Protein AF-A0A2T7Q1Q7-F1 (afdb_monomer_lite)

pLDDT: mean 78.94, std 18.96, range [28.5, 96.94]

Foldseek 3Di:
DVCVVVVVVCCVVCVPDFDWDFDDPPPDDPVNQVVVDPDPCSVVVRVVRIGRDDDDPDDDDDDDDDDDDDDPDDPDDDDDDDDPPFDWDPPDQQWIWTDDPFKIKIWGGHFDLPDPPWTWTWIWIDTPPDPFDIDTDTDTLPDPVRVLVVLVCCCVRVVDDSVVSNVSSVVVVVNSVVVSVVVVVVPPPPPPPPPDQDPVSVVVVVVVVPDD

Radius of gyration: 28.55 Å; chains: 1; bounding box: 56×68×96 Å

Sequence (212 aa):
AATHKHAHALYTLLPHVRIARTHLPSGEDVNSVLQNHDDAMVLVDLVEQRESFSFSIEKEKLSAATITTPALSAFAEATADRQPLAKLNTQNAELLVYDNCQLRIEVWGGIKITGLDRMKVTLKVQHKQKQLLPIRDTLDLYSRNQTEQLIQTISESFDANIKQTETTISELTNELENYRIKRIEALQPKQETKNELTPAQRQTAIAELKKP

Secondary structure (DSSP, 8-state):
-HHHHHHHHHHHH-TTPPPEE----TT--HHHHHHH---TTHHHHHHHTPEE---------------------------S------EEE-SSSSEEEEE-SSEEEEEES----S-TT--EEEEEEEESSS-PPPEEEEEETT-HHHHHHHHHHHHHHHT--HHHHHHHHHHHHHHHHHHHHHHHHHHSPP--------HHHHHHHHHHHT--

Structure (mmCIF, N/CA/C/O backbone):
data_AF-A0A2T7Q1Q7-F1
#
_entry.id   AF-A0A2T7Q1Q7-F1
#
loop_
_atom_site.group_PDB
_atom_site.id
_atom_site.type_symbol
_atom_site.label_atom_id
_atom_site.label_alt_id
_atom_site.label_comp_id
_atom_site.label_asym_id
_atom_site.label_entity_id
_atom_site.label_seq_id
_atom_site.pdbx_PDB_ins_code
_atom_site.Cartn_x
_atom_site.Cartn_y
_atom_site.Cartn_z
_atom_site.occupancy
_atom_site.B_iso_or_equiv
_atom_site.auth_seq_id
_atom_site.auth_comp_id
_atom_site.auth_asym_id
_atom_site.auth_atom_id
_atom_site.pdbx_PDB_model_num
ATOM 1 N N . ALA A 1 1 ? -9.074 -33.458 31.712 1.00 54.91 1 ALA A N 1
ATOM 2 C CA . ALA A 1 1 ? -10.445 -33.810 31.268 1.00 54.91 1 ALA A CA 1
ATOM 3 C C . ALA A 1 1 ? -11.211 -32.625 30.653 1.00 54.91 1 ALA A C 1
ATOM 5 O O . ALA A 1 1 ? -11.808 -32.808 29.600 1.00 54.91 1 ALA A O 1
ATOM 6 N N . ALA A 1 2 ? -11.185 -31.417 31.239 1.00 64.69 2 ALA A N 1
ATOM 7 C CA . ALA A 1 2 ? -11.894 -30.244 30.693 1.00 64.69 2 ALA A CA 1
ATOM 8 C C . ALA A 1 2 ? -11.341 -29.753 29.338 1.00 64.69 2 ALA A C 1
ATOM 10 O O . ALA A 1 2 ? -12.108 -29.508 28.409 1.00 64.69 2 ALA A O 1
ATOM 11 N N . THR A 1 3 ? -10.015 -29.710 29.183 1.00 67.44 3 THR A N 1
ATOM 12 C CA . THR A 1 3 ? -9.331 -29.252 27.958 1.00 67.44 3 THR A CA 1
ATOM 13 C C . THR A 1 3 ? -9.750 -30.042 26.714 1.00 67.44 3 THR A C 1
ATOM 15 O O . THR A 1 3 ? -9.923 -29.472 25.645 1.00 67.44 3 THR A O 1
ATOM 18 N N . HIS A 1 4 ? -10.005 -31.345 26.868 1.00 67.00 4 HIS A N 1
ATOM 19 C CA . HIS A 1 4 ? -10.460 -32.218 25.783 1.00 67.00 4 HIS A CA 1
ATOM 20 C C . HIS A 1 4 ? -11.874 -31.861 25.298 1.00 67.00 4 HIS A C 1
ATOM 22 O O . HIS A 1 4 ? -12.131 -31.862 24.095 1.00 67.00 4 HIS A O 1
ATOM 28 N N . LYS A 1 5 ? -12.802 -31.554 26.215 1.00 73.25 5 LYS A N 1
ATOM 29 C CA . LYS A 1 5 ? -14.197 -31.249 25.861 1.00 73.25 5 LYS A CA 1
ATOM 30 C C . LYS A 1 5 ? -14.305 -29.929 25.100 1.00 73.25 5 LYS A C 1
ATOM 32 O O . LYS A 1 5 ? -14.981 -29.860 24.079 1.00 73.25 5 LYS A O 1
ATOM 37 N N . HIS A 1 6 ? -13.609 -28.898 25.572 1.00 77.94 6 HIS A N 1
ATOM 38 C CA . HIS A 1 6 ? -13.653 -27.581 24.938 1.00 77.94 6 HIS A CA 1
ATOM 39 C C . HIS A 1 6 ? -12.855 -27.527 23.631 1.00 77.94 6 HIS A C 1
ATOM 41 O O . HIS A 1 6 ? -13.273 -26.838 22.706 1.00 77.94 6 HIS A O 1
ATOM 47 N N . ALA A 1 7 ? -11.779 -28.312 23.501 1.00 73.50 7 ALA A N 1
ATOM 48 C CA . ALA A 1 7 ? -11.022 -28.400 22.252 1.00 73.50 7 ALA A CA 1
ATOM 49 C C . ALA A 1 7 ? -11.891 -28.851 21.065 1.00 73.50 7 ALA A C 1
ATOM 51 O O . ALA A 1 7 ? -11.782 -28.292 19.978 1.00 73.50 7 ALA A O 1
ATOM 52 N N . HIS A 1 8 ? -12.803 -29.806 21.279 1.00 75.75 8 HIS A N 1
ATOM 53 C CA . HIS A 1 8 ? -13.734 -30.251 20.238 1.00 75.75 8 HIS A CA 1
ATOM 54 C C . HIS A 1 8 ? -14.643 -29.112 19.744 1.00 75.75 8 HIS A C 1
ATOM 56 O O . HIS A 1 8 ? -14.814 -28.912 18.539 1.00 75.75 8 HIS A O 1
ATOM 62 N N . ALA A 1 9 ? -15.211 -28.340 20.675 1.00 81.62 9 ALA A N 1
ATOM 63 C CA . ALA A 1 9 ? -16.050 -27.194 20.334 1.00 81.62 9 ALA A CA 1
ATOM 64 C C . ALA A 1 9 ? -15.262 -26.140 19.536 1.00 81.62 9 ALA A C 1
ATOM 66 O O . ALA A 1 9 ? -15.771 -25.607 18.552 1.00 81.62 9 ALA A O 1
ATOM 67 N N . LEU A 1 10 ? -14.002 -25.895 19.910 1.00 79.69 10 LEU A N 1
ATOM 68 C CA . LEU A 1 10 ? -13.138 -24.931 19.229 1.00 79.69 10 LEU A CA 1
ATOM 69 C C . LEU A 1 10 ? -12.814 -25.343 17.790 1.00 79.69 10 LEU A C 1
ATOM 71 O O . LEU A 1 10 ? -12.922 -24.506 16.902 1.00 79.69 10 LEU A O 1
ATOM 75 N N . TYR A 1 11 ? -12.504 -26.615 17.529 1.00 78.31 11 TYR A N 1
ATOM 76 C CA . TYR A 1 11 ? -12.271 -27.083 16.156 1.00 78.31 11 TYR A CA 1
ATOM 77 C C . TYR A 1 11 ? -13.525 -27.013 15.279 1.00 78.31 11 TYR A C 1
ATOM 79 O O . TYR A 1 11 ? -13.424 -26.726 14.089 1.00 78.31 11 TYR A O 1
ATOM 87 N N . THR A 1 12 ? -14.705 -27.229 15.869 1.00 82.75 12 THR A N 1
ATOM 88 C CA . THR A 1 12 ? -15.981 -27.114 15.146 1.00 82.75 12 THR A CA 1
ATOM 89 C C . THR A 1 12 ? -16.259 -25.665 14.734 1.00 82.75 12 THR A C 1
ATOM 91 O O . THR A 1 12 ? -16.729 -25.412 13.629 1.00 82.75 12 THR A O 1
ATOM 94 N N . LEU A 1 13 ? -15.959 -24.706 15.615 1.00 85.56 13 LEU A N 1
ATOM 95 C CA . LEU A 1 13 ? -16.195 -23.281 15.369 1.00 85.56 13 LEU A CA 1
ATOM 96 C C . LEU A 1 13 ? -15.100 -22.626 14.513 1.00 85.56 13 LEU A C 1
ATOM 98 O O . LEU A 1 13 ? -15.377 -21.655 13.812 1.00 85.56 13 LEU A O 1
ATOM 102 N N . LEU A 1 14 ? -13.861 -23.124 14.578 1.00 85.19 14 LEU A N 1
ATOM 103 C CA . LEU A 1 14 ? -12.675 -22.486 13.997 1.00 85.19 14 LEU A CA 1
ATOM 104 C C . LEU A 1 14 ? -11.844 -23.474 13.152 1.00 85.19 14 LEU A C 1
ATOM 106 O O . LEU A 1 14 ? -10.694 -23.764 13.490 1.00 85.19 14 LEU A O 1
ATOM 110 N N . PRO A 1 15 ? -12.373 -23.963 12.015 1.00 78.81 15 PRO A N 1
ATOM 111 C CA . PRO A 1 15 ? -11.721 -25.004 11.212 1.00 78.81 15 PRO A CA 1
ATOM 112 C C . PRO A 1 15 ? -10.387 -24.570 10.577 1.00 78.81 15 PRO A C 1
ATOM 114 O O . PRO A 1 15 ? -9.582 -25.411 10.188 1.00 78.81 15 PRO A O 1
ATOM 117 N N . HIS A 1 16 ? -10.129 -23.264 10.469 1.00 81.88 16 HIS A N 1
ATOM 118 C CA . HIS A 1 16 ? -8.902 -22.717 9.878 1.00 81.88 16 HIS A CA 1
ATOM 119 C C . HIS A 1 16 ? -7.825 -22.349 10.911 1.00 81.88 16 HIS A C 1
ATOM 121 O O . HIS A 1 16 ? -6.754 -21.873 10.534 1.00 81.88 16 HIS A O 1
ATOM 127 N N . VAL A 1 17 ? -8.091 -22.538 12.207 1.00 81.94 17 VAL A N 1
ATOM 128 C CA . VAL A 1 17 ? -7.171 -22.138 13.278 1.00 81.94 17 VAL A CA 1
ATOM 129 C C . VAL A 1 17 ? -6.305 -23.320 13.700 1.00 81.94 17 VAL A C 1
ATOM 131 O O . VAL A 1 17 ? -6.793 -24.406 14.002 1.00 81.94 17 VAL A O 1
ATOM 134 N N . ARG A 1 18 ? -4.988 -23.099 13.746 1.00 80.06 18 ARG A N 1
ATOM 135 C CA . ARG A 1 18 ? -4.025 -24.071 14.273 1.00 80.06 18 ARG A CA 1
ATOM 136 C C . ARG A 1 18 ? -3.973 -23.977 15.793 1.00 80.06 18 ARG A C 1
ATOM 138 O O . ARG A 1 18 ? -3.655 -22.918 16.327 1.00 80.06 18 ARG A O 1
ATOM 145 N N . ILE A 1 19 ? -4.237 -25.091 16.471 1.00 81.06 19 ILE A N 1
ATOM 146 C CA . ILE A 1 19 ? -4.154 -25.195 17.931 1.00 81.06 19 ILE A CA 1
ATOM 147 C C . ILE A 1 19 ? -2.861 -25.932 18.297 1.00 81.06 19 ILE A C 1
ATOM 149 O O . ILE A 1 19 ? -2.580 -27.015 17.786 1.00 81.06 19 ILE A O 1
ATOM 153 N N . ALA A 1 20 ? -2.070 -25.334 19.181 1.00 84.88 20 ALA A N 1
ATOM 154 C CA . ALA A 1 20 ? -0.836 -25.901 19.716 1.00 84.88 20 ALA A CA 1
ATOM 155 C C . ALA A 1 20 ? -0.895 -25.916 21.247 1.00 84.88 20 ALA A C 1
ATOM 157 O O . ALA A 1 20 ? -1.695 -25.195 21.849 1.00 84.88 20 ALA A O 1
ATOM 158 N N . ARG A 1 21 ? -0.057 -26.743 21.871 1.00 85.06 21 ARG A N 1
ATOM 159 C CA . ARG A 1 21 ? 0.057 -26.854 23.326 1.00 85.06 21 ARG A CA 1
ATOM 160 C C . ARG A 1 21 ? 1.472 -26.497 23.756 1.00 85.06 21 ARG A C 1
ATOM 162 O O . ARG A 1 21 ? 2.428 -26.907 23.116 1.00 85.06 21 ARG A O 1
ATOM 169 N N . THR A 1 22 ? 1.590 -25.787 24.867 1.00 85.19 22 THR A N 1
ATOM 170 C CA . THR A 1 22 ? 2.862 -25.535 25.546 1.00 85.19 22 THR A CA 1
ATOM 171 C C . THR A 1 22 ? 2.889 -26.281 26.877 1.00 85.19 22 THR A C 1
ATOM 173 O O . THR A 1 22 ? 1.839 -26.556 27.475 1.00 85.19 22 THR A O 1
ATOM 176 N N . HIS A 1 23 ? 4.083 -26.672 27.315 1.00 82.75 23 HIS A N 1
ATOM 177 C CA . HIS A 1 23 ? 4.287 -27.243 28.639 1.00 82.75 23 HIS A CA 1
ATOM 178 C C . HIS A 1 23 ? 4.822 -26.160 29.573 1.00 82.75 23 HIS A C 1
ATOM 180 O O . HIS A 1 23 ? 5.676 -25.372 29.186 1.00 82.75 23 HIS A O 1
ATOM 186 N N . LEU A 1 24 ? 4.284 -26.123 30.787 1.00 81.88 24 LEU A N 1
ATOM 187 C CA . LEU A 1 24 ? 4.747 -25.257 31.863 1.00 81.88 24 LEU A CA 1
ATOM 188 C C . LEU A 1 24 ? 5.343 -26.148 32.959 1.00 81.88 24 LEU A C 1
ATOM 190 O O . LEU A 1 24 ? 4.870 -27.282 33.124 1.00 81.88 24 LEU A O 1
ATOM 194 N N . PRO A 1 25 ? 6.350 -25.664 33.703 1.00 78.44 25 PRO A N 1
ATOM 195 C CA . PRO A 1 25 ? 6.897 -26.387 34.842 1.00 78.44 25 PRO A CA 1
ATOM 196 C C . PRO A 1 25 ? 5.824 -26.638 35.915 1.00 78.44 25 PRO A C 1
ATOM 198 O O . PRO A 1 25 ? 4.836 -25.913 36.050 1.00 78.44 25 PRO A O 1
ATOM 201 N N . SER A 1 26 ? 5.992 -27.728 36.667 1.00 73.12 26 SER A N 1
ATOM 202 C CA . SER A 1 26 ? 4.996 -28.184 37.641 1.00 73.12 26 SER A CA 1
ATOM 203 C C . SER A 1 26 ? 4.770 -27.148 38.743 1.00 73.12 26 SER A C 1
ATOM 205 O O . SER A 1 26 ? 5.668 -26.892 39.538 1.00 73.12 26 SER A O 1
ATOM 207 N N . GLY A 1 27 ? 3.537 -26.650 38.849 1.00 78.38 27 GLY A N 1
ATOM 208 C CA . GLY A 1 27 ? 3.117 -25.716 39.898 1.00 78.38 27 GLY A CA 1
ATOM 209 C C . GLY A 1 27 ? 3.068 -24.253 39.462 1.00 78.38 27 GLY A C 1
ATOM 210 O O . GLY A 1 27 ? 2.612 -23.426 40.245 1.00 78.38 27 GLY A O 1
ATOM 211 N N . GLU A 1 28 ? 3.459 -23.943 38.227 1.00 80.69 28 GLU A N 1
ATOM 212 C CA . GLU A 1 28 ? 3.391 -22.590 37.679 1.00 80.69 28 GLU A CA 1
ATOM 213 C C . GLU A 1 28 ? 2.333 -22.492 36.577 1.00 80.69 28 GLU A C 1
ATOM 215 O O . GLU A 1 28 ? 2.178 -23.383 35.736 1.00 80.69 28 GLU A O 1
ATOM 220 N N . ASP A 1 29 ? 1.577 -21.395 36.587 1.00 85.19 29 ASP A N 1
ATOM 221 C CA . ASP A 1 29 ? 0.687 -21.018 35.493 1.00 85.19 29 ASP A CA 1
ATOM 222 C C . ASP A 1 29 ? 1.306 -19.898 34.642 1.00 85.19 29 ASP A C 1
ATOM 224 O O . ASP A 1 29 ? 2.342 -19.333 34.981 1.00 85.19 29 ASP A O 1
ATOM 228 N N . VAL A 1 30 ? 0.669 -19.558 33.517 1.00 82.06 30 VAL A N 1
ATOM 229 C CA . VAL A 1 30 ? 1.172 -18.522 32.593 1.00 82.06 30 VAL A CA 1
ATOM 230 C C . VAL A 1 30 ? 1.361 -17.172 33.293 1.00 82.06 30 VAL A C 1
ATOM 232 O O . VAL A 1 30 ? 2.301 -16.444 32.983 1.00 82.06 30 VAL A O 1
ATOM 235 N N . ASN A 1 31 ? 0.484 -16.837 34.241 1.00 84.50 31 ASN A N 1
ATOM 236 C CA . ASN A 1 31 ? 0.550 -15.567 34.957 1.00 84.50 31 ASN A CA 1
ATOM 237 C C . ASN A 1 31 ? 1.698 -15.564 35.973 1.00 84.50 31 ASN A C 1
ATOM 239 O O . ASN A 1 31 ? 2.381 -14.557 36.114 1.00 84.50 31 ASN A O 1
ATOM 243 N N . SER A 1 32 ? 1.937 -16.697 36.626 1.00 85.12 32 SER A N 1
ATOM 244 C CA . SER A 1 32 ? 3.041 -16.923 37.554 1.00 85.12 32 SER A CA 1
ATOM 245 C C . SER A 1 32 ? 4.371 -16.889 36.809 1.00 85.12 32 SER A C 1
ATOM 247 O O . SER A 1 32 ? 5.289 -16.218 37.257 1.00 85.12 32 SER A O 1
ATOM 249 N N . VAL A 1 33 ? 4.461 -17.516 35.630 1.00 83.12 33 VAL A N 1
ATOM 250 C CA . VAL A 1 33 ? 5.659 -17.464 34.777 1.00 83.12 33 VAL A CA 1
ATOM 251 C C . VAL A 1 33 ? 5.960 -16.030 34.333 1.00 83.12 33 VAL A C 1
ATOM 253 O O . VAL A 1 33 ? 7.110 -15.609 34.366 1.00 83.12 33 VAL A O 1
ATOM 256 N N . LEU A 1 34 ? 4.935 -15.250 33.983 1.00 82.31 34 LEU A N 1
ATOM 257 C CA . LEU A 1 34 ? 5.110 -13.845 33.607 1.00 82.31 34 LEU A CA 1
ATOM 258 C C . LEU A 1 34 ? 5.533 -12.948 34.785 1.00 82.31 34 LEU A C 1
ATOM 260 O O . LEU A 1 34 ? 6.185 -11.935 34.568 1.00 82.31 34 LEU A O 1
ATOM 264 N N . GLN A 1 35 ? 5.127 -13.279 36.013 1.00 83.38 35 GLN A N 1
ATOM 265 C CA . GLN A 1 35 ? 5.416 -12.470 37.204 1.00 83.38 35 GLN A CA 1
ATOM 266 C C . GLN A 1 35 ? 6.713 -12.869 37.914 1.00 83.38 35 GLN A C 1
ATOM 268 O O . GLN A 1 35 ? 7.354 -12.015 38.517 1.00 83.38 35 GLN A O 1
ATOM 273 N N . ASN A 1 36 ? 7.084 -14.149 37.869 1.00 81.56 36 ASN A N 1
ATOM 274 C CA . ASN A 1 36 ? 8.231 -14.690 38.599 1.00 81.56 36 ASN A CA 1
ATOM 275 C C . ASN A 1 36 ? 9.532 -14.640 37.790 1.00 81.56 36 ASN A C 1
ATOM 277 O O . ASN A 1 36 ? 10.609 -14.773 38.370 1.00 81.56 36 ASN A O 1
ATOM 281 N N . HIS A 1 37 ? 9.447 -14.468 36.469 1.00 76.19 37 HIS A N 1
ATOM 282 C CA . HIS A 1 37 ? 10.611 -14.324 35.606 1.00 76.19 37 HIS A CA 1
ATOM 283 C C . HIS A 1 37 ? 10.749 -12.878 35.117 1.00 76.19 37 HIS A C 1
ATOM 285 O O . HIS A 1 37 ? 9.883 -12.373 34.411 1.00 76.19 37 HIS A O 1
ATOM 291 N N . ASP A 1 38 ? 11.882 -12.240 35.426 1.00 75.19 38 ASP A N 1
ATOM 292 C CA . ASP A 1 38 ? 12.226 -10.888 34.946 1.00 75.19 38 ASP A CA 1
ATOM 293 C C . ASP A 1 38 ? 12.687 -10.858 33.472 1.00 75.19 38 ASP A C 1
ATOM 295 O O . ASP A 1 38 ? 12.979 -9.795 32.920 1.00 75.19 38 ASP A O 1
ATOM 299 N N . ASP A 1 39 ? 12.782 -12.019 32.818 1.00 80.69 39 ASP A N 1
ATOM 300 C CA . ASP A 1 39 ? 13.252 -12.138 31.440 1.00 80.69 39 ASP A CA 1
ATOM 301 C C . ASP A 1 39 ? 12.091 -12.036 30.436 1.00 80.69 39 ASP A C 1
ATOM 303 O O . ASP A 1 39 ? 11.165 -12.851 30.403 1.00 80.69 39 ASP A O 1
ATOM 307 N N . ALA A 1 40 ? 12.171 -11.028 29.565 1.00 75.94 40 ALA A N 1
ATOM 308 C CA . ALA A 1 40 ? 11.198 -10.778 28.508 1.00 75.94 40 ALA A CA 1
ATOM 309 C C . ALA A 1 40 ? 11.125 -11.907 27.459 1.00 75.94 40 ALA A C 1
ATOM 311 O O . ALA A 1 40 ? 10.153 -11.968 26.702 1.00 75.94 40 ALA A O 1
ATOM 312 N N . MET A 1 41 ? 12.128 -12.792 27.393 1.00 81.94 41 MET A N 1
ATOM 313 C CA . MET A 1 41 ? 12.182 -13.898 26.431 1.00 81.94 41 MET A CA 1
ATOM 314 C C . MET A 1 41 ? 11.415 -15.148 26.875 1.00 81.94 41 MET A C 1
ATOM 316 O O . MET A 1 41 ? 11.096 -15.986 26.036 1.00 81.94 41 MET A O 1
ATOM 320 N N . VAL A 1 42 ? 10.999 -15.256 28.141 1.00 82.88 42 VAL A N 1
ATOM 321 C CA . VAL A 1 42 ? 10.386 -16.491 28.672 1.00 82.88 42 VAL A CA 1
ATOM 322 C C . VAL A 1 42 ? 9.110 -16.898 27.931 1.00 82.88 42 VAL A C 1
ATOM 324 O O . VAL A 1 42 ? 8.880 -18.079 27.670 1.00 82.88 42 VAL A O 1
ATOM 327 N N . LEU A 1 43 ? 8.277 -15.934 27.527 1.00 84.94 43 LEU A N 1
ATOM 328 C CA . LEU A 1 43 ? 7.079 -16.230 26.736 1.00 84.94 43 LEU A CA 1
ATOM 329 C C . LEU A 1 43 ? 7.396 -16.565 25.272 1.00 84.94 43 LEU A C 1
ATOM 331 O O . LEU A 1 43 ? 6.631 -17.294 24.640 1.00 84.94 43 LEU A O 1
ATOM 335 N N . VAL A 1 44 ? 8.496 -16.038 24.730 1.00 87.69 44 VAL A N 1
ATOM 336 C CA . VAL A 1 44 ? 8.952 -16.345 23.368 1.00 87.69 44 VAL A CA 1
ATOM 337 C C . VAL A 1 44 ? 9.433 -17.791 23.317 1.00 87.69 44 VAL A C 1
ATOM 339 O O . VAL A 1 44 ? 8.937 -18.560 22.494 1.00 87.69 44 VAL A O 1
ATOM 342 N N . ASP A 1 45 ? 10.271 -18.186 24.273 1.00 84.62 45 ASP A N 1
ATOM 343 C CA . ASP A 1 45 ? 10.774 -19.552 24.413 1.00 84.62 45 ASP A CA 1
ATOM 344 C C . ASP A 1 45 ? 9.628 -20.556 24.579 1.00 84.62 45 ASP A C 1
ATOM 346 O O . ASP A 1 45 ? 9.614 -21.613 23.944 1.00 84.62 45 ASP A O 1
ATOM 350 N N . LEU A 1 46 ? 8.601 -20.202 25.360 1.00 85.81 46 LEU A N 1
ATOM 351 C CA . LEU A 1 46 ? 7.414 -21.040 25.536 1.00 85.81 46 LEU A CA 1
ATOM 352 C C . LEU A 1 46 ? 6.654 -21.260 24.215 1.00 85.81 46 LEU A C 1
ATOM 354 O O . LEU A 1 46 ? 6.118 -22.341 23.968 1.00 85.81 46 LEU A O 1
ATOM 358 N N . VAL A 1 47 ? 6.587 -20.234 23.360 1.00 86.69 47 VAL A N 1
ATOM 359 C CA . VAL A 1 47 ? 5.942 -20.312 22.041 1.00 86.69 47 VAL A CA 1
ATOM 360 C C . VAL A 1 47 ? 6.789 -21.110 21.054 1.00 86.69 47 VAL A C 1
ATOM 362 O O . VAL A 1 47 ? 6.225 -21.807 20.210 1.00 86.69 47 VAL A O 1
ATOM 365 N N . GLU A 1 48 ? 8.113 -21.037 21.139 1.00 87.25 48 GLU A N 1
ATOM 366 C CA . GLU A 1 48 ? 9.013 -21.838 20.306 1.00 87.25 48 GLU A CA 1
ATOM 367 C C . GLU A 1 48 ? 8.964 -23.321 20.678 1.00 87.25 48 GLU A C 1
ATOM 369 O O . GLU A 1 48 ? 8.900 -24.176 19.795 1.00 87.25 48 GLU A O 1
ATOM 374 N N . GLN A 1 49 ? 8.859 -23.625 21.972 1.00 86.38 49 GLN A N 1
ATOM 375 C CA . GLN A 1 49 ? 8.716 -24.982 22.508 1.00 86.38 49 GLN A CA 1
ATOM 376 C C . GLN A 1 49 ? 7.293 -25.553 22.372 1.00 86.38 49 GLN A C 1
ATOM 378 O O . GLN A 1 49 ? 6.971 -26.589 22.958 1.00 86.38 49 GLN A O 1
ATOM 383 N N . ARG A 1 50 ? 6.402 -24.899 21.615 1.00 87.12 50 ARG A N 1
ATOM 384 C CA . ARG A 1 50 ? 5.035 -25.393 21.429 1.00 87.12 50 ARG A CA 1
ATOM 385 C C . ARG A 1 50 ? 5.016 -26.693 20.631 1.00 87.12 50 ARG A C 1
ATOM 387 O O . ARG A 1 50 ? 5.591 -26.810 19.549 1.00 87.12 50 ARG A O 1
ATOM 394 N N . GLU A 1 51 ? 4.225 -27.635 21.109 1.00 83.12 51 GLU A N 1
ATOM 395 C CA . GLU A 1 51 ? 3.972 -28.898 20.441 1.00 83.12 51 GLU A CA 1
ATOM 396 C C . GLU A 1 51 ? 2.657 -28.839 19.664 1.00 83.12 51 GLU A C 1
ATOM 398 O O . GLU A 1 51 ? 1.667 -28.214 20.072 1.00 83.12 51 GLU A O 1
ATOM 403 N N . SER A 1 52 ? 2.637 -29.514 18.515 1.00 77.25 52 SER A N 1
ATOM 404 C CA . SER A 1 52 ? 1.414 -29.663 17.729 1.00 77.25 52 SER A CA 1
ATOM 405 C C . SER A 1 52 ? 0.408 -30.491 18.521 1.00 77.25 52 SER A C 1
ATOM 407 O O . SER A 1 52 ? 0.652 -31.656 18.835 1.00 77.25 52 SER A O 1
ATOM 409 N N . PHE A 1 53 ? -0.738 -29.894 18.842 1.00 72.81 53 PHE A N 1
ATOM 410 C CA . PHE A 1 53 ? -1.760 -30.565 19.628 1.00 72.81 53 PHE A CA 1
ATOM 411 C C . PHE A 1 53 ? -2.588 -31.481 18.723 1.00 72.81 53 PHE A C 1
ATOM 413 O O . PHE A 1 53 ? -3.531 -31.046 18.061 1.00 72.81 53 PHE A O 1
ATOM 420 N N . SER A 1 54 ? -2.206 -32.757 18.680 1.00 60.97 54 SER A N 1
ATOM 421 C CA . SER A 1 54 ? -2.933 -33.812 17.976 1.00 60.97 54 SER A CA 1
ATOM 422 C C . SER A 1 54 ? -3.802 -34.588 18.966 1.00 60.97 54 SER A C 1
ATOM 424 O O . SER A 1 54 ? -3.334 -35.041 20.009 1.00 60.97 54 SER A O 1
ATOM 426 N N . PHE A 1 55 ? -5.096 -34.709 18.666 1.00 57.81 55 PHE A N 1
ATOM 427 C CA . PHE A 1 55 ? -6.001 -35.537 19.456 1.00 57.81 55 PHE A CA 1
ATOM 428 C C . PHE A 1 55 ? -6.020 -36.950 18.875 1.00 57.81 55 PHE A C 1
ATOM 430 O O . PHE A 1 55 ? -6.516 -37.150 17.767 1.00 57.81 55 PHE A O 1
ATOM 437 N N . SER A 1 56 ? -5.486 -37.927 19.610 1.00 43.28 56 SER A N 1
ATOM 438 C CA . SER A 1 56 ? -5.617 -39.342 19.255 1.00 43.28 56 SER A CA 1
ATOM 439 C C . SER A 1 56 ? -7.074 -39.773 19.409 1.00 43.28 56 SER A C 1
ATOM 441 O O . SER A 1 56 ? -7.560 -39.983 20.518 1.00 43.28 56 SER A O 1
ATOM 443 N N . ILE A 1 57 ? -7.781 -39.891 18.290 1.00 47.81 57 ILE A N 1
ATOM 444 C CA . ILE A 1 57 ? -9.045 -40.623 18.201 1.00 47.81 57 ILE A CA 1
ATOM 445 C C . ILE A 1 57 ? -8.661 -42.068 17.847 1.00 47.81 57 ILE A C 1
ATOM 447 O O . ILE A 1 57 ? -8.378 -42.371 16.692 1.00 47.81 57 ILE A O 1
ATOM 451 N N . GLU A 1 58 ? -8.557 -42.956 18.838 1.00 41.69 58 GLU A N 1
ATOM 452 C CA . GLU A 1 58 ? -8.214 -44.369 18.612 1.00 41.69 58 GLU A CA 1
ATOM 453 C C . GLU A 1 58 ? -9.446 -45.218 18.250 1.00 41.69 58 GLU A C 1
ATOM 455 O O . GLU A 1 58 ? -10.360 -45.351 19.063 1.00 41.69 58 GLU A O 1
ATOM 460 N N . LYS A 1 59 ? -9.416 -45.878 17.077 1.00 35.62 59 LYS A N 1
ATOM 461 C CA . LYS A 1 59 ? -9.257 -47.349 16.984 1.00 35.62 59 LYS A CA 1
ATOM 462 C C . LYS A 1 59 ? -8.905 -47.824 15.553 1.00 35.62 59 LYS A C 1
ATOM 464 O O . LYS A 1 59 ? -9.695 -47.675 14.634 1.00 35.62 59 LYS A O 1
ATOM 469 N N . GLU A 1 60 ? -7.717 -48.427 15.441 1.00 32.31 60 GLU A N 1
ATOM 470 C CA . GLU A 1 60 ? -7.243 -49.490 14.523 1.00 32.31 60 GLU A CA 1
ATOM 471 C C . GLU A 1 60 ? -7.374 -49.446 12.970 1.00 32.31 60 GLU A C 1
ATOM 473 O O . GLU A 1 60 ? -8.454 -49.545 12.400 1.00 32.31 60 GLU A O 1
ATOM 478 N N . LYS A 1 61 ? -6.175 -49.598 12.361 1.00 28.50 61 LYS A N 1
ATOM 479 C CA . LYS A 1 61 ? -5.749 -50.252 11.091 1.00 28.50 61 LYS A CA 1
ATOM 480 C C . LYS A 1 61 ? -5.628 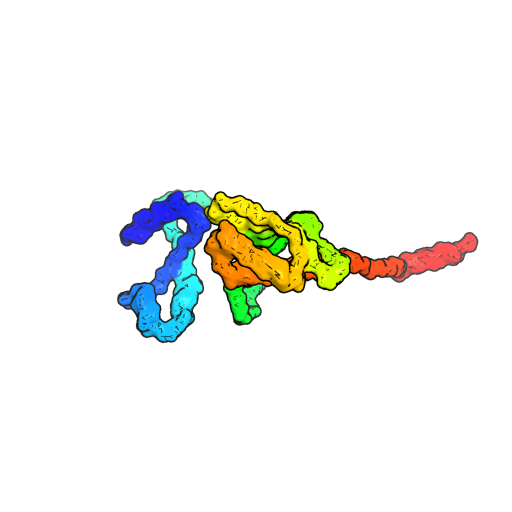-49.451 9.773 1.00 28.50 61 LYS A C 1
ATOM 482 O O . LYS A 1 61 ? -6.589 -49.230 9.056 1.00 28.50 61 LYS A O 1
ATOM 487 N N . LEU A 1 62 ? -4.344 -49.199 9.449 1.00 35.47 62 LEU A N 1
ATOM 488 C CA . LEU A 1 62 ? -3.644 -49.102 8.149 1.00 35.47 62 LEU A CA 1
ATOM 489 C C . LEU A 1 62 ? -4.311 -48.338 6.985 1.00 35.47 62 LEU A C 1
ATOM 491 O O . LEU A 1 62 ? -5.206 -48.860 6.337 1.00 35.47 62 LEU A O 1
ATOM 495 N N . SER A 1 63 ? -3.662 -47.266 6.513 1.00 29.11 63 SER A N 1
ATOM 496 C CA . SER A 1 63 ? -2.627 -47.384 5.466 1.00 29.11 63 SER A CA 1
ATOM 497 C C . SER A 1 63 ? -1.937 -46.044 5.189 1.00 29.11 63 SER A C 1
ATOM 499 O O . SER A 1 63 ? -2.574 -44.996 5.162 1.00 29.11 63 SER A O 1
ATOM 501 N N . ALA A 1 64 ? -0.629 -46.120 4.965 1.00 39.25 64 ALA A N 1
ATOM 502 C CA . ALA A 1 64 ? 0.276 -45.040 4.607 1.00 39.25 64 ALA A CA 1
ATOM 503 C C . ALA A 1 64 ? -0.168 -44.196 3.395 1.00 39.25 64 ALA A C 1
ATOM 505 O O . ALA A 1 64 ? -0.513 -44.747 2.354 1.00 39.25 64 ALA A O 1
ATOM 506 N N . ALA A 1 65 ? -0.005 -42.874 3.501 1.00 31.95 65 ALA A N 1
ATOM 507 C 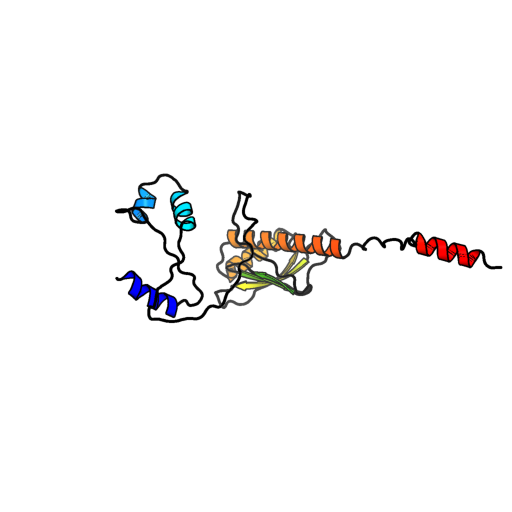CA . ALA A 1 65 ? 0.359 -42.003 2.383 1.00 31.95 65 ALA A CA 1
ATOM 508 C C . ALA A 1 65 ? 1.011 -40.710 2.913 1.00 31.95 65 ALA A C 1
ATOM 510 O O . ALA A 1 65 ? 0.352 -39.785 3.377 1.00 31.95 65 ALA A O 1
ATOM 511 N N . THR A 1 66 ? 2.341 -40.719 2.877 1.00 31.78 66 THR A N 1
ATOM 512 C CA . THR A 1 66 ? 3.265 -39.614 2.600 1.00 31.78 66 THR A CA 1
ATOM 513 C C . THR A 1 66 ? 2.637 -38.263 2.229 1.00 31.78 66 THR A C 1
ATOM 515 O O . THR A 1 66 ? 2.017 -38.143 1.175 1.00 31.78 66 THR A O 1
ATOM 518 N N . ILE A 1 67 ? 2.960 -37.210 2.991 1.00 38.22 67 ILE A N 1
ATOM 519 C CA . ILE A 1 67 ? 3.181 -35.877 2.410 1.00 38.22 67 ILE A CA 1
ATOM 520 C C . ILE A 1 67 ? 4.548 -35.381 2.876 1.00 38.22 67 ILE A C 1
ATOM 522 O O . ILE A 1 67 ? 4.795 -35.111 4.048 1.00 38.22 67 ILE A O 1
ATOM 526 N N . THR A 1 68 ? 5.430 -35.346 1.89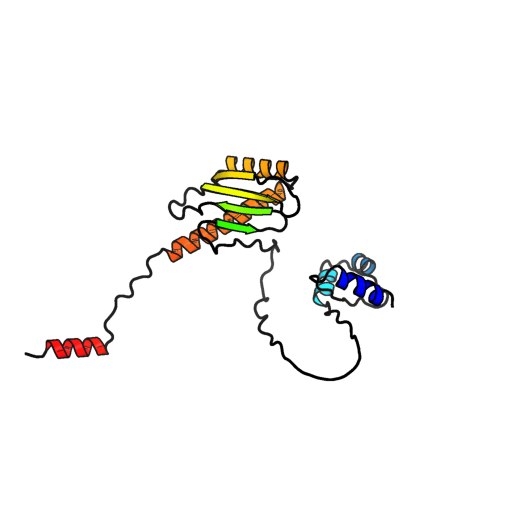2 1.00 31.34 68 THR A N 1
ATOM 527 C CA . THR A 1 68 ? 6.833 -34.969 1.903 1.00 31.34 68 THR A CA 1
ATOM 528 C C . THR A 1 68 ? 7.016 -33.490 2.241 1.00 31.34 68 THR A C 1
ATOM 530 O O . THR A 1 68 ? 6.469 -32.615 1.573 1.00 31.34 68 THR A O 1
ATOM 533 N N . THR A 1 69 ? 7.848 -33.222 3.243 1.00 37.03 69 THR A N 1
ATOM 534 C CA . THR A 1 69 ? 8.587 -31.969 3.454 1.00 37.03 69 THR A CA 1
ATOM 535 C C . THR A 1 69 ? 9.539 -31.728 2.276 1.00 37.03 69 THR A C 1
ATOM 537 O O . THR A 1 69 ? 10.263 -32.647 1.894 1.00 37.03 69 THR A O 1
ATOM 540 N N . PRO A 1 70 ? 9.567 -30.528 1.679 1.00 41.59 70 PRO A N 1
ATOM 541 C CA . PRO A 1 70 ? 10.764 -29.677 1.816 1.00 41.59 70 PRO A CA 1
ATOM 542 C C . PRO A 1 70 ? 10.372 -28.181 1.866 1.00 41.59 70 PRO A C 1
ATOM 544 O O . PRO A 1 70 ? 9.315 -27.798 1.388 1.00 41.59 70 PRO A O 1
ATOM 547 N N . ALA A 1 71 ? 11.118 -27.215 2.387 1.00 31.78 71 ALA A N 1
ATOM 548 C CA . ALA A 1 71 ? 12.386 -27.143 3.085 1.00 31.78 71 ALA A CA 1
ATOM 549 C C . ALA A 1 71 ? 12.332 -25.814 3.866 1.00 31.78 71 ALA A C 1
ATOM 551 O O . ALA A 1 71 ? 12.145 -24.749 3.279 1.00 31.78 71 ALA A O 1
ATOM 552 N N . LEU A 1 72 ? 12.463 -25.885 5.189 1.00 38.16 72 LEU A N 1
ATOM 553 C CA . LEU A 1 72 ? 12.768 -24.750 6.054 1.00 38.16 72 LEU A CA 1
ATOM 554 C C . LEU A 1 72 ? 14.282 -24.762 6.261 1.00 38.16 72 LEU A C 1
ATOM 556 O O . LEU A 1 72 ? 14.787 -25.430 7.156 1.00 38.16 72 LEU A O 1
ATOM 560 N N . SER A 1 73 ? 15.005 -24.059 5.398 1.00 42.41 73 SER A N 1
ATOM 561 C CA . SER A 1 73 ? 16.423 -23.751 5.590 1.00 42.41 73 SER A CA 1
ATOM 562 C C . SER A 1 73 ? 16.712 -22.360 5.025 1.00 42.41 73 SER A C 1
ATOM 564 O O . SER A 1 73 ? 17.293 -22.239 3.951 1.00 42.41 73 SER A O 1
ATOM 566 N N . ALA A 1 74 ? 16.222 -21.322 5.713 1.00 34.72 74 ALA A N 1
ATOM 567 C CA . ALA A 1 74 ? 16.653 -19.927 5.532 1.00 34.72 74 ALA A CA 1
ATOM 568 C C . ALA A 1 74 ? 16.186 -19.000 6.683 1.00 34.72 74 ALA A C 1
ATOM 570 O O . ALA A 1 74 ? 15.869 -17.840 6.449 1.00 34.72 74 ALA A O 1
ATOM 571 N N . PHE A 1 75 ? 16.110 -19.496 7.924 1.00 36.53 75 PHE A N 1
ATOM 572 C CA . PHE A 1 75 ? 15.844 -18.655 9.105 1.00 36.53 75 PHE A CA 1
ATOM 573 C C . PHE A 1 75 ? 17.030 -18.684 10.070 1.00 36.53 75 PHE A C 1
ATOM 575 O O . PHE A 1 75 ? 16.884 -18.996 11.246 1.00 36.53 75 PHE A O 1
ATOM 582 N N . ALA A 1 76 ? 18.213 -18.372 9.549 1.00 37.09 76 ALA A N 1
ATOM 583 C CA . ALA A 1 76 ? 19.309 -17.884 10.367 1.00 37.09 76 ALA A CA 1
ATOM 584 C C . ALA A 1 76 ? 19.601 -16.448 9.918 1.00 37.09 76 ALA A C 1
ATOM 586 O O . ALA A 1 76 ? 19.870 -16.222 8.742 1.00 37.09 76 ALA A O 1
ATOM 587 N N . GLU A 1 77 ? 19.504 -15.531 10.883 1.00 38.25 77 GLU A N 1
ATOM 588 C CA . GLU A 1 77 ? 20.014 -14.153 10.869 1.00 38.25 77 GLU A CA 1
ATOM 589 C C . GLU A 1 77 ? 19.203 -13.090 10.107 1.00 38.25 77 GLU A C 1
ATOM 591 O O . GLU A 1 77 ? 19.437 -12.804 8.939 1.00 38.25 77 GLU A O 1
ATOM 596 N N . ALA A 1 78 ? 18.308 -12.412 10.837 1.00 36.16 78 ALA A N 1
ATOM 597 C CA . ALA A 1 78 ? 18.322 -10.947 10.936 1.00 36.16 78 ALA A CA 1
ATOM 598 C C . ALA A 1 78 ? 17.370 -10.476 12.048 1.00 36.16 78 ALA A C 1
ATOM 600 O O . ALA A 1 78 ? 16.151 -10.625 11.984 1.00 36.16 78 ALA A O 1
ATOM 601 N N . THR A 1 79 ? 17.974 -9.909 13.084 1.00 40.66 79 THR A N 1
ATOM 602 C CA . THR A 1 79 ? 17.377 -9.022 14.082 1.00 40.66 79 THR A CA 1
ATOM 603 C C . THR A 1 79 ? 16.817 -7.741 13.444 1.00 40.66 79 THR A C 1
ATOM 605 O O . THR A 1 79 ? 17.415 -7.236 12.497 1.00 40.66 79 THR A O 1
ATOM 608 N N . ALA A 1 80 ? 15.772 -7.187 14.079 1.00 38.94 80 ALA A N 1
ATOM 609 C CA . ALA A 1 80 ? 15.097 -5.889 13.879 1.00 38.94 80 ALA A CA 1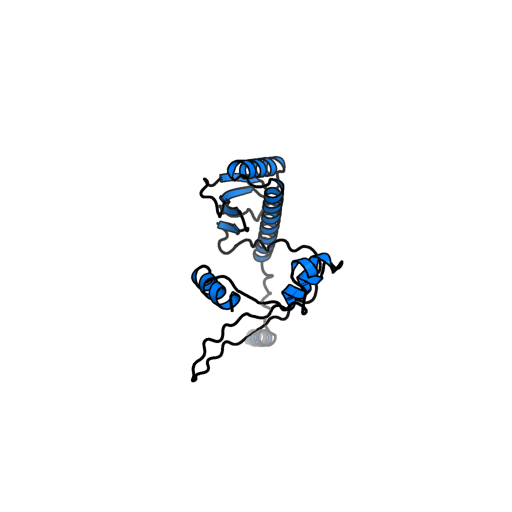
ATOM 610 C C . ALA A 1 80 ? 13.764 -5.911 13.088 1.00 38.94 80 ALA A C 1
ATOM 612 O O . ALA A 1 80 ? 13.703 -6.282 11.923 1.00 38.94 80 ALA A O 1
ATOM 613 N N . ASP A 1 81 ? 12.707 -5.476 13.786 1.00 34.97 81 ASP A N 1
ATOM 614 C CA . ASP A 1 81 ? 11.372 -5.062 13.328 1.00 34.97 81 ASP A CA 1
ATOM 615 C C . ASP A 1 81 ? 10.515 -6.053 12.519 1.00 34.97 81 ASP A C 1
ATOM 617 O O . ASP A 1 81 ? 10.470 -6.068 11.291 1.00 34.97 81 ASP A O 1
ATOM 621 N N . ARG A 1 82 ? 9.678 -6.815 13.236 1.00 38.62 82 ARG A N 1
ATOM 622 C CA . ARG A 1 82 ? 8.512 -7.500 12.655 1.00 38.62 82 ARG A CA 1
ATOM 623 C C . ARG A 1 82 ? 7.394 -6.482 12.371 1.00 38.62 82 ARG A C 1
ATOM 625 O O . ARG A 1 82 ? 6.450 -6.359 13.146 1.00 38.62 82 ARG A O 1
ATOM 632 N N . GLN A 1 83 ? 7.474 -5.780 11.243 1.00 45.19 83 GLN A N 1
ATOM 633 C CA . GLN A 1 83 ? 6.268 -5.274 10.574 1.00 45.19 83 GLN A CA 1
ATOM 634 C C . GLN A 1 83 ? 5.528 -6.473 9.948 1.00 45.19 83 GLN A C 1
ATOM 636 O O . GLN A 1 83 ? 6.181 -7.409 9.464 1.00 45.19 83 GLN A O 1
ATOM 641 N N . PRO A 1 84 ? 4.183 -6.527 9.971 1.00 48.97 84 PRO A N 1
ATOM 642 C CA . PRO A 1 84 ? 3.457 -7.542 9.220 1.00 48.97 84 PRO A CA 1
ATOM 643 C C . PRO A 1 84 ? 3.835 -7.401 7.743 1.00 48.97 84 PRO A C 1
ATOM 645 O O . PRO A 1 84 ? 3.869 -6.299 7.210 1.00 48.97 84 PRO A O 1
ATOM 648 N N . LEU A 1 85 ? 4.153 -8.522 7.094 1.00 56.88 85 LEU A N 1
ATOM 649 C CA . LEU A 1 85 ? 4.579 -8.576 5.697 1.00 56.88 85 LEU A CA 1
ATOM 650 C C . LEU A 1 85 ? 3.401 -8.207 4.776 1.00 56.88 85 LEU A C 1
ATOM 652 O O . LEU A 1 85 ? 2.762 -9.078 4.184 1.00 56.88 85 LEU A O 1
ATOM 656 N N . ALA A 1 86 ? 3.066 -6.923 4.705 1.00 60.75 86 ALA A N 1
ATOM 657 C CA . ALA A 1 86 ? 2.098 -6.393 3.769 1.00 60.75 86 ALA A CA 1
ATOM 658 C C . ALA A 1 86 ? 2.703 -6.511 2.369 1.00 60.75 86 ALA A C 1
ATOM 660 O O . ALA A 1 86 ? 3.743 -5.936 2.058 1.00 60.75 86 ALA A O 1
ATOM 661 N N . LYS A 1 87 ? 2.100 -7.367 1.545 1.00 79.50 87 LYS A N 1
ATOM 662 C CA . LYS A 1 87 ? 2.673 -7.770 0.263 1.00 79.50 87 LYS A CA 1
ATOM 663 C C . LYS A 1 87 ? 1.875 -7.140 -0.863 1.00 79.50 87 LYS A C 1
ATOM 665 O O . LYS A 1 87 ? 0.700 -7.459 -1.042 1.00 79.50 87 LYS A O 1
ATOM 670 N N . LEU A 1 88 ? 2.523 -6.281 -1.647 1.00 90.44 88 LEU A N 1
ATOM 671 C CA . LEU A 1 88 ? 1.932 -5.726 -2.857 1.00 90.44 88 LEU A CA 1
ATOM 672 C C . LEU A 1 8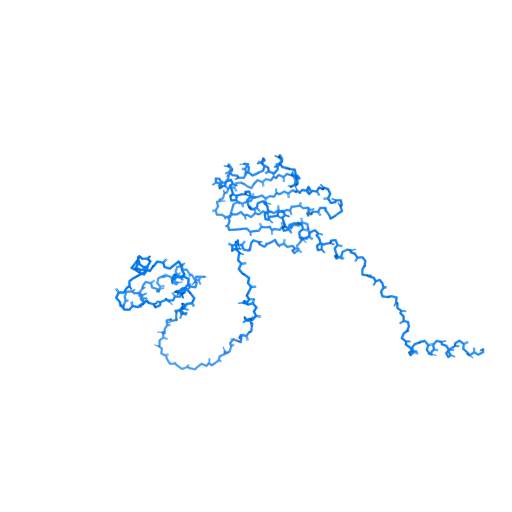8 ? 1.758 -6.835 -3.907 1.00 90.44 88 LEU A C 1
ATOM 674 O O . LEU A 1 88 ? 2.721 -7.460 -4.360 1.00 90.44 88 LEU A O 1
ATOM 678 N N . ASN A 1 89 ? 0.516 -7.083 -4.318 1.00 91.31 89 ASN A N 1
ATOM 679 C CA . ASN A 1 89 ? 0.208 -7.960 -5.436 1.00 91.31 89 ASN A CA 1
ATOM 680 C C . ASN A 1 89 ? 0.393 -7.200 -6.755 1.00 91.31 89 ASN A C 1
ATOM 682 O O . ASN A 1 89 ? -0.293 -6.215 -7.025 1.00 91.31 89 ASN A O 1
ATOM 686 N N . THR A 1 90 ? 1.317 -7.699 -7.575 1.00 91.06 90 THR A N 1
ATOM 687 C CA . THR A 1 90 ? 1.752 -7.102 -8.845 1.00 91.06 90 THR A CA 1
ATOM 688 C C . THR A 1 90 ? 1.406 -7.971 -10.062 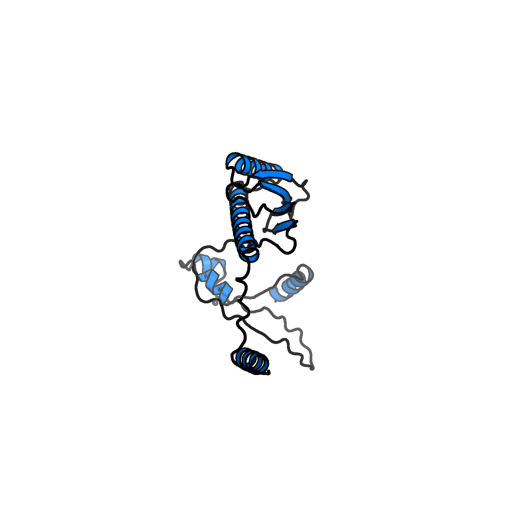1.00 91.06 90 THR A C 1
ATOM 690 O O . THR A 1 90 ? 1.946 -7.755 -11.147 1.00 91.06 90 THR A O 1
ATOM 693 N N . GLN A 1 91 ? 0.505 -8.957 -9.909 1.00 88.88 91 GLN A N 1
ATOM 694 C CA . GLN A 1 91 ? 0.083 -9.855 -10.998 1.00 88.88 91 GLN A CA 1
ATOM 695 C C . GLN A 1 91 ? -0.508 -9.098 -12.194 1.00 88.88 91 GLN A C 1
ATOM 697 O O . GLN A 1 91 ? -0.273 -9.481 -13.339 1.00 88.88 91 GLN A O 1
ATOM 702 N N . ASN A 1 92 ? -1.252 -8.020 -11.935 1.00 90.31 92 ASN A N 1
ATOM 703 C CA . ASN A 1 92 ? -1.784 -7.137 -12.963 1.00 90.31 92 ASN A CA 1
ATOM 704 C C . ASN A 1 92 ? -1.079 -5.777 -12.885 1.00 90.31 92 ASN A C 1
ATOM 706 O O . ASN A 1 92 ? -1.122 -5.116 -11.853 1.00 90.31 92 ASN A O 1
ATOM 710 N N . ALA A 1 93 ? -0.451 -5.343 -13.980 1.00 87.50 93 ALA A N 1
ATOM 711 C CA . ALA A 1 93 ? 0.254 -4.061 -14.029 1.00 87.50 93 ALA A CA 1
ATOM 712 C C . ALA A 1 93 ? -0.684 -2.848 -13.894 1.00 87.50 93 ALA A C 1
ATOM 714 O O . ALA A 1 93 ? -0.267 -1.822 -13.362 1.00 87.50 93 ALA A O 1
ATOM 715 N N . GLU A 1 94 ? -1.932 -2.990 -14.347 1.00 90.12 94 GLU A N 1
ATOM 716 C CA . GLU A 1 94 ? -2.957 -1.939 -14.337 1.00 90.12 94 GLU A CA 1
ATOM 717 C C . GLU A 1 94 ? -3.720 -1.869 -13.008 1.00 90.12 94 GLU A C 1
ATOM 719 O O . GLU A 1 94 ? -4.382 -0.871 -12.717 1.00 90.12 94 GLU A O 1
ATOM 724 N N . LEU A 1 95 ? -3.645 -2.933 -12.203 1.00 93.44 95 LEU A N 1
ATOM 725 C CA . LEU A 1 95 ? -4.318 -3.039 -10.915 1.00 93.44 95 LEU A CA 1
ATOM 726 C C . LEU A 1 95 ? -3.375 -3.663 -9.889 1.00 93.44 95 LEU A C 1
ATOM 728 O O . LEU A 1 95 ? -3.296 -4.887 -9.766 1.00 93.44 95 LEU A O 1
ATOM 732 N N . LEU A 1 96 ? -2.692 -2.807 -9.134 1.00 94.31 96 LEU A N 1
ATOM 733 C CA . LEU A 1 96 ? -1.847 -3.243 -8.027 1.00 94.31 96 LEU A CA 1
ATOM 734 C C . LEU A 1 96 ? -2.695 -3.277 -6.760 1.00 94.31 96 LEU A C 1
ATOM 736 O O . LEU A 1 96 ? -3.465 -2.352 -6.501 1.00 94.31 96 LEU A O 1
ATOM 740 N N . VAL A 1 97 ? -2.576 -4.340 -5.972 1.00 95.06 97 VAL A N 1
ATOM 741 C CA . VAL A 1 97 ? -3.374 -4.497 -4.750 1.00 95.06 97 VAL A CA 1
ATOM 742 C C . VAL A 1 97 ? -2.442 -4.630 -3.567 1.00 95.06 97 VAL A C 1
ATOM 744 O O . VAL A 1 97 ? -1.685 -5.592 -3.472 1.00 95.06 97 VAL A O 1
ATOM 747 N N . TYR A 1 98 ? -2.512 -3.666 -2.664 1.00 94.56 98 TYR A N 1
ATOM 748 C CA . TYR A 1 98 ? -1.833 -3.700 -1.385 1.00 94.56 98 TYR A CA 1
ATOM 749 C C . TYR A 1 98 ? -2.829 -4.106 -0.311 1.00 94.56 98 TYR A C 1
ATOM 751 O O . TYR A 1 98 ? -3.889 -3.493 -0.161 1.00 94.56 98 TYR A O 1
ATOM 759 N N . ASP A 1 99 ? -2.503 -5.170 0.410 1.00 90.56 99 ASP A N 1
ATOM 760 C CA . ASP A 1 99 ? -3.386 -5.725 1.420 1.00 90.56 99 ASP A CA 1
ATOM 761 C C . ASP A 1 99 ? -2.668 -5.793 2.768 1.00 90.56 99 ASP A C 1
ATOM 763 O O . ASP A 1 99 ? -1.628 -6.440 2.900 1.00 90.56 99 ASP A O 1
ATOM 767 N N . ASN A 1 100 ? -3.241 -5.115 3.760 1.00 87.50 100 ASN A N 1
ATOM 768 C CA . ASN A 1 100 ? -2.803 -5.147 5.150 1.00 87.50 100 ASN A CA 1
ATOM 769 C C . ASN A 1 100 ? -3.887 -5.841 6.009 1.00 87.50 100 ASN A C 1
ATOM 771 O O . ASN A 1 100 ? -4.927 -6.297 5.527 1.00 87.50 100 ASN A O 1
ATOM 775 N N . CYS A 1 101 ? -3.671 -5.949 7.316 1.00 83.94 101 CYS A N 1
ATOM 776 C CA . CYS A 1 101 ? -4.615 -6.521 8.267 1.00 83.94 101 CYS A CA 1
ATOM 777 C C . CYS A 1 101 ? -5.963 -5.775 8.281 1.00 83.94 101 CYS A C 1
ATOM 779 O O . CYS A 1 101 ? -7.008 -6.412 8.406 1.00 83.94 101 CYS A O 1
ATOM 781 N N . GLN A 1 102 ? -5.952 -4.446 8.132 1.00 87.06 102 GLN A N 1
ATOM 782 C CA . GLN A 1 102 ? -7.144 -3.595 8.287 1.00 87.06 102 GLN A CA 1
ATOM 783 C C . GLN A 1 102 ? -7.655 -3.007 6.968 1.00 87.06 102 GLN A C 1
ATOM 785 O O . GLN A 1 102 ? -8.866 -2.974 6.730 1.00 87.06 102 GLN A O 1
ATOM 790 N N . LEU A 1 103 ? -6.740 -2.559 6.107 1.00 91.62 103 LEU A N 1
ATOM 791 C CA . LEU A 1 103 ? -7.050 -1.839 4.877 1.00 91.62 103 LEU A CA 1
ATOM 792 C C . LEU A 1 103 ? -6.654 -2.659 3.651 1.00 91.62 103 LEU A C 1
ATOM 794 O O . LEU A 1 103 ? -5.593 -3.281 3.618 1.00 91.62 103 LEU A O 1
ATOM 798 N N . ARG A 1 104 ? -7.502 -2.593 2.629 1.00 93.94 104 ARG A N 1
ATOM 799 C CA . ARG A 1 104 ? -7.219 -3.045 1.270 1.00 93.94 104 ARG A CA 1
ATOM 800 C C . ARG A 1 104 ? -7.151 -1.818 0.371 1.00 93.94 104 ARG A C 1
ATOM 802 O O . ARG A 1 104 ? -8.133 -1.084 0.258 1.00 93.94 104 ARG A O 1
ATOM 809 N N . ILE A 1 105 ? -5.999 -1.603 -0.253 1.00 95.38 105 ILE A N 1
ATOM 810 C CA . ILE A 1 105 ? -5.730 -0.462 -1.127 1.00 95.38 105 ILE A CA 1
ATOM 811 C C . ILE A 1 105 ? -5.499 -0.983 -2.542 1.00 95.38 105 ILE A C 1
ATOM 813 O O . ILE A 1 105 ? -4.630 -1.816 -2.784 1.00 95.38 105 ILE A O 1
ATOM 817 N N . GLU A 1 106 ? -6.288 -0.494 -3.489 1.00 95.56 106 GLU A N 1
ATOM 818 C CA . GLU A 1 106 ? -6.182 -0.840 -4.903 1.00 95.56 106 GLU A CA 1
ATOM 819 C C . GLU A 1 106 ? -5.665 0.376 -5.676 1.00 95.56 106 GLU A C 1
ATOM 821 O O . GLU A 1 106 ? -6.282 1.439 -5.643 1.00 95.56 106 GLU A O 1
ATOM 826 N N . VAL A 1 107 ? -4.545 0.218 -6.377 1.00 96.06 107 VAL A N 1
ATOM 827 C CA . VAL A 1 107 ? -3.964 1.230 -7.265 1.00 96.06 107 VAL A CA 1
ATOM 828 C C . VAL A 1 107 ? -4.467 0.973 -8.676 1.00 96.06 107 VAL A C 1
ATOM 830 O O . VAL A 1 107 ? -4.180 -0.073 -9.260 1.00 96.06 107 VAL A O 1
ATOM 833 N N . TRP A 1 108 ? -5.240 1.909 -9.213 1.00 93.94 108 TRP A N 1
ATOM 834 C CA . TRP A 1 108 ? -5.869 1.813 -10.527 1.00 93.94 108 TRP A CA 1
ATOM 835 C C . TRP A 1 108 ? -5.045 2.537 -11.594 1.00 93.94 108 TRP A C 1
ATOM 837 O O . TRP A 1 108 ? -4.565 3.646 -11.363 1.00 93.94 108 TRP A O 1
ATOM 847 N N . GLY A 1 109 ? -4.935 1.930 -12.779 1.00 88.12 109 GLY A N 1
ATOM 848 C CA . GLY A 1 109 ? -4.196 2.487 -13.920 1.00 88.12 109 GLY A CA 1
ATOM 849 C C . GLY A 1 109 ? -2.675 2.369 -13.789 1.00 88.12 109 GLY A C 1
ATOM 850 O O . GLY A 1 109 ? -1.939 3.067 -14.486 1.00 88.12 109 GLY A O 1
ATOM 851 N N . GLY A 1 110 ? -2.207 1.514 -12.874 1.00 87.94 110 GLY A N 1
ATOM 852 C CA . GLY A 1 110 ? -0.790 1.296 -12.606 1.00 87.94 110 GLY A CA 1
ATOM 853 C C . GLY A 1 110 ? -0.052 2.536 -12.090 1.00 87.94 110 GLY A C 1
ATOM 854 O O . GLY A 1 110 ? -0.641 3.493 -11.589 1.00 87.94 110 GLY A O 1
ATOM 855 N N . ILE A 1 111 ? 1.278 2.498 -12.200 1.00 90.38 111 ILE A N 1
ATOM 856 C CA . ILE A 1 111 ? 2.155 3.626 -11.866 1.00 90.38 111 ILE A CA 1
ATOM 857 C C . ILE A 1 111 ? 2.997 4.013 -13.076 1.00 90.38 111 ILE A C 1
ATOM 859 O O . ILE A 1 111 ? 3.418 3.164 -13.867 1.00 90.38 111 ILE A O 1
ATOM 863 N N . LYS A 1 112 ? 3.286 5.309 -13.214 1.00 88.25 112 LYS A N 1
ATOM 864 C CA . LYS A 1 112 ? 4.177 5.793 -14.269 1.00 88.25 112 LYS A CA 1
ATOM 865 C C . LYS A 1 112 ? 5.600 5.327 -13.993 1.00 88.25 112 LYS A C 1
ATOM 867 O O . LYS A 1 112 ? 6.220 5.733 -13.017 1.00 88.25 112 LYS A O 1
ATOM 872 N N . ILE A 1 113 ? 6.132 4.503 -14.887 1.00 85.94 113 ILE A N 1
ATOM 873 C CA . ILE A 1 113 ? 7.503 3.996 -14.777 1.00 85.94 113 ILE A CA 1
ATOM 874 C C . ILE A 1 113 ? 8.496 5.102 -15.181 1.00 85.94 113 ILE A C 1
ATOM 876 O O . ILE A 1 113 ? 9.494 5.336 -14.500 1.00 85.94 113 ILE A O 1
ATOM 880 N N . THR A 1 114 ? 8.166 5.874 -16.220 1.00 77.38 114 THR A N 1
ATOM 881 C CA . THR A 1 114 ? 8.962 6.991 -16.751 1.00 77.38 114 THR A CA 1
ATOM 882 C C . THR A 1 114 ? 8.735 8.295 -15.976 1.00 77.38 114 THR A C 1
ATOM 884 O O . THR A 1 114 ? 7.588 8.668 -15.736 1.00 77.38 114 THR A O 1
ATOM 887 N N . GLY A 1 115 ? 9.811 9.017 -15.642 1.00 75.88 115 GLY A N 1
ATOM 888 C CA . GLY A 1 115 ? 9.762 10.305 -14.931 1.00 75.88 115 GLY A CA 1
ATOM 889 C C . GLY A 1 115 ? 9.734 10.141 -13.410 1.00 75.88 115 GLY A C 1
ATOM 890 O O . GLY A 1 115 ? 8.659 10.097 -12.816 1.00 75.88 115 GLY A O 1
ATOM 891 N N . LEU A 1 116 ? 10.914 10.012 -12.792 1.00 73.50 116 LEU A N 1
ATOM 892 C CA . LEU A 1 116 ? 11.092 9.661 -11.370 1.00 73.50 116 LEU A CA 1
ATOM 893 C C . LEU A 1 116 ? 10.641 10.738 -10.371 1.00 73.50 116 LEU A C 1
ATOM 895 O O . LEU A 1 116 ? 10.537 10.452 -9.189 1.00 73.50 116 LEU A O 1
ATOM 899 N N . ASP A 1 117 ? 10.338 11.944 -10.844 1.00 82.44 117 ASP A N 1
ATOM 900 C CA . ASP A 1 117 ? 9.989 13.099 -10.007 1.00 82.44 117 ASP A CA 1
ATOM 901 C C . ASP A 1 117 ? 8.617 12.977 -9.314 1.00 82.44 117 ASP A C 1
ATOM 903 O O . ASP A 1 117 ? 8.368 13.632 -8.311 1.00 82.44 117 ASP A O 1
ATOM 907 N N . ARG A 1 118 ? 7.692 12.168 -9.852 1.00 89.56 118 ARG A N 1
ATOM 908 C CA . ARG A 1 118 ? 6.293 12.128 -9.382 1.00 89.56 118 ARG A CA 1
ATOM 909 C C . ARG A 1 118 ? 5.744 10.711 -9.310 1.00 89.56 118 ARG A C 1
ATOM 911 O O . ARG A 1 118 ? 6.068 9.875 -10.163 1.00 89.56 118 ARG A O 1
ATOM 918 N N . MET A 1 119 ? 4.849 10.474 -8.353 1.00 91.88 119 MET A N 1
ATOM 919 C CA . MET A 1 119 ? 4.137 9.211 -8.147 1.00 91.88 119 MET A CA 1
ATOM 920 C C . MET A 1 119 ? 2.626 9.471 -8.112 1.00 91.88 119 MET A C 1
ATOM 922 O O . MET A 1 119 ? 1.954 9.305 -7.095 1.00 91.88 119 MET A O 1
ATOM 926 N N . LYS A 1 120 ? 2.079 9.898 -9.258 1.00 93.62 120 LYS A N 1
ATOM 927 C CA . LYS A 1 120 ? 0.636 10.115 -9.402 1.00 93.62 120 LYS A CA 1
ATOM 928 C C . LYS A 1 120 ? -0.096 8.786 -9.565 1.00 93.62 120 LYS A C 1
ATOM 930 O O . LYS A 1 120 ? 0.170 8.061 -10.524 1.00 93.62 120 LYS A O 1
ATOM 935 N N . VAL A 1 121 ? -1.046 8.527 -8.676 1.00 94.81 121 VAL A N 1
ATOM 936 C CA . VAL A 1 121 ? -1.823 7.289 -8.603 1.00 94.81 121 VAL A CA 1
ATOM 937 C C . VAL A 1 121 ? -3.296 7.578 -8.338 1.00 94.81 121 VAL A C 1
ATOM 939 O O . VAL A 1 121 ? -3.649 8.591 -7.734 1.00 94.81 121 VAL A O 1
ATOM 942 N N . THR A 1 122 ? -4.160 6.664 -8.772 1.00 96.38 122 THR A N 1
ATOM 943 C CA . THR A 1 122 ? -5.565 6.638 -8.365 1.00 96.38 122 THR A CA 1
ATOM 944 C C . THR A 1 122 ? -5.753 5.484 -7.393 1.00 96.38 122 THR A C 1
ATOM 946 O O . THR A 1 122 ? -5.565 4.325 -7.759 1.00 96.38 122 THR A O 1
ATOM 949 N N . LEU A 1 123 ? -6.095 5.799 -6.147 1.00 96.31 123 LEU A N 1
ATOM 950 C CA . LEU A 1 123 ? -6.272 4.828 -5.078 1.00 96.31 123 LEU A CA 1
ATOM 951 C C . LEU A 1 123 ? -7.751 4.585 -4.817 1.00 96.31 123 LEU A C 1
ATOM 953 O O . LEU A 1 123 ? -8.555 5.516 -4.764 1.00 96.31 123 LEU A O 1
ATOM 957 N N . LYS A 1 124 ? -8.095 3.325 -4.574 1.00 96.38 124 LYS A N 1
ATOM 958 C CA . LYS A 1 124 ? -9.355 2.920 -3.962 1.00 96.38 124 LYS A CA 1
ATOM 959 C C . LYS A 1 124 ? -9.050 2.219 -2.643 1.00 96.38 124 LYS A C 1
ATOM 961 O O . LYS A 1 124 ? -8.466 1.138 -2.639 1.00 96.38 124 LYS A O 1
ATOM 966 N N . VAL A 1 125 ? -9.465 2.822 -1.536 1.00 95.50 125 VAL A N 1
ATOM 967 C CA . VAL A 1 125 ? -9.216 2.323 -0.178 1.00 95.50 125 VAL A CA 1
ATOM 968 C C . VAL A 1 125 ? -10.499 1.745 0.403 1.00 95.50 125 VAL A C 1
ATOM 970 O O . VAL A 1 125 ? -11.565 2.360 0.325 1.00 95.50 125 VAL A O 1
ATOM 973 N N . GLN A 1 126 ? -10.400 0.549 0.978 1.00 94.62 126 GLN A N 1
ATOM 974 C CA . GLN A 1 126 ? -11.506 -0.168 1.605 1.00 94.62 126 GLN A CA 1
ATOM 975 C C . GLN A 1 126 ? -11.089 -0.739 2.958 1.00 94.62 126 GLN A C 1
ATOM 977 O O . GLN A 1 126 ? -10.007 -1.311 3.092 1.00 94.62 126 GLN A O 1
ATOM 982 N N . HIS A 1 127 ? -11.974 -0.645 3.950 1.00 93.50 127 HIS A N 1
ATOM 983 C CA . HIS A 1 127 ? -11.800 -1.346 5.218 1.00 93.50 127 HIS A CA 1
ATOM 984 C C . HIS A 1 127 ? -12.221 -2.814 5.065 1.00 93.50 127 HIS A C 1
ATOM 986 O O . HIS A 1 127 ? -13.291 -3.105 4.535 1.00 93.50 127 HIS A O 1
ATOM 992 N N . LYS A 1 128 ? -11.401 -3.760 5.532 1.00 89.62 128 LYS A N 1
ATOM 993 C CA . LYS A 1 128 ? -11.656 -5.200 5.324 1.00 89.62 128 LYS A CA 1
ATOM 994 C C . LYS A 1 128 ? -12.784 -5.743 6.193 1.00 89.62 128 LYS A C 1
ATOM 996 O O . LYS A 1 128 ? -13.509 -6.637 5.776 1.00 89.62 128 LYS A O 1
ATOM 1001 N N . GLN A 1 129 ? -12.908 -5.221 7.411 1.00 87.50 129 GLN A N 1
ATOM 1002 C CA . GLN A 1 129 ? -13.852 -5.740 8.409 1.00 87.50 129 GLN A CA 1
ATOM 1003 C C . GLN A 1 129 ? -15.163 -4.949 8.477 1.00 87.50 129 GLN A C 1
ATOM 1005 O O . GLN A 1 129 ? -16.179 -5.478 8.913 1.00 87.50 129 GLN A O 1
ATOM 1010 N N . LYS A 1 130 ? -15.147 -3.675 8.068 1.00 85.94 130 LYS A N 1
ATOM 1011 C CA . LYS A 1 130 ? -16.289 -2.762 8.197 1.00 85.94 130 LYS A CA 1
ATOM 1012 C C . LYS A 1 130 ? -16.856 -2.551 6.797 1.00 85.94 130 LYS A C 1
ATOM 1014 O O . LYS A 1 130 ? -16.094 -2.247 5.884 1.00 85.94 130 LYS A O 1
ATOM 1019 N N . GLN A 1 131 ? -18.169 -2.683 6.626 1.00 84.00 131 GLN A N 1
ATOM 1020 C CA . GLN A 1 131 ? -18.838 -2.421 5.346 1.00 84.00 131 GLN A CA 1
ATOM 1021 C C . GLN A 1 131 ? -19.050 -0.913 5.143 1.00 84.00 131 GLN A C 1
ATOM 1023 O O . GLN A 1 131 ? -20.174 -0.421 5.136 1.00 84.00 131 GLN A O 1
ATOM 1028 N N . LEU A 1 132 ? -17.948 -0.173 5.038 1.00 89.50 132 LEU A N 1
ATOM 1029 C CA . LEU A 1 132 ? -17.948 1.267 4.785 1.00 89.50 132 LEU A CA 1
ATOM 1030 C C . LEU A 1 132 ? -17.764 1.544 3.293 1.00 89.50 132 LEU A C 1
ATOM 1032 O O . LEU A 1 132 ? -17.259 0.705 2.539 1.00 89.50 132 LEU A O 1
ATOM 1036 N N . LEU A 1 133 ? -18.191 2.730 2.859 1.00 92.69 133 LEU A N 1
ATOM 1037 C CA . LEU A 1 133 ? -18.035 3.131 1.468 1.00 92.69 133 LEU A CA 1
ATOM 1038 C C . LEU A 1 133 ? -16.543 3.253 1.112 1.00 92.69 133 LEU A C 1
ATOM 1040 O O . LEU A 1 133 ? -15.766 3.790 1.900 1.00 92.69 133 LEU A O 1
ATOM 1044 N N . PRO A 1 134 ? -16.126 2.761 -0.069 1.00 94.25 134 PRO A N 1
ATOM 1045 C CA . PRO A 1 134 ? -14.754 2.913 -0.530 1.00 94.25 134 PRO A CA 1
ATOM 1046 C C . PRO A 1 134 ? -14.419 4.383 -0.774 1.00 94.25 134 PRO A C 1
ATOM 1048 O O . PRO A 1 134 ? -15.139 5.069 -1.504 1.00 94.25 134 PRO A O 1
ATOM 1051 N N . ILE A 1 135 ? -13.268 4.817 -0.272 1.00 95.06 135 ILE A N 1
ATOM 1052 C CA . ILE A 1 135 ? -12.685 6.110 -0.630 1.00 95.06 135 ILE A CA 1
ATOM 1053 C C . ILE A 1 135 ? -11.975 5.935 -1.966 1.00 95.06 135 ILE A C 1
ATOM 1055 O O . ILE A 1 135 ? -11.221 4.976 -2.147 1.00 95.06 135 ILE A O 1
ATOM 1059 N N . ARG A 1 136 ? -12.230 6.838 -2.912 1.00 95.88 136 ARG A N 1
ATOM 1060 C CA . ARG A 1 136 ? -11.515 6.896 -4.188 1.00 95.88 136 ARG A CA 1
ATOM 1061 C C . ARG A 1 136 ? -10.899 8.267 -4.335 1.00 95.88 136 ARG A C 1
ATOM 1063 O O . ARG A 1 136 ? -11.634 9.248 -4.323 1.00 95.88 136 ARG A O 1
ATOM 1070 N N . ASP A 1 137 ? -9.588 8.308 -4.504 1.00 95.31 137 ASP A N 1
ATOM 1071 C CA . ASP A 1 137 ? -8.866 9.565 -4.635 1.00 95.31 137 ASP A CA 1
ATOM 1072 C C . ASP A 1 137 ? -7.725 9.450 -5.648 1.00 95.31 137 ASP A C 1
ATOM 1074 O O . ASP A 1 137 ? -7.187 8.368 -5.889 1.00 95.31 137 ASP A O 1
ATOM 1078 N N . THR A 1 138 ? -7.387 10.563 -6.292 1.00 95.75 138 THR A N 1
ATOM 1079 C CA . THR A 1 138 ? -6.269 10.661 -7.230 1.00 95.75 138 THR A CA 1
ATOM 1080 C C . THR A 1 138 ? -5.284 11.697 -6.726 1.00 95.75 138 THR A C 1
ATOM 1082 O O . THR A 1 138 ? -5.564 12.892 -6.766 1.00 95.75 138 THR A O 1
ATOM 1085 N N . LEU A 1 139 ? -4.100 11.233 -6.339 1.00 95.38 139 LEU A N 1
ATOM 1086 C CA . LEU A 1 139 ? -3.079 12.053 -5.703 1.00 95.38 139 LEU A CA 1
ATOM 1087 C C . LEU A 1 139 ? -1.670 11.684 -6.167 1.00 95.38 139 LEU A C 1
ATOM 1089 O O . LEU A 1 139 ? -1.453 10.670 -6.830 1.00 95.38 139 LEU A O 1
ATOM 1093 N N . ASP A 1 140 ? -0.714 12.530 -5.813 1.00 95.06 140 ASP A N 1
ATOM 1094 C CA . ASP A 1 140 ? 0.716 12.266 -5.907 1.00 95.06 140 ASP A CA 1
ATOM 1095 C C . ASP A 1 140 ? 1.257 11.848 -4.536 1.00 95.06 140 ASP A C 1
ATOM 1097 O O . ASP A 1 140 ? 1.262 12.658 -3.609 1.00 95.06 140 ASP A O 1
ATOM 1101 N N . LEU A 1 141 ? 1.725 10.601 -4.411 1.00 94.50 141 LEU A N 1
ATOM 1102 C CA . LEU A 1 141 ? 2.228 10.053 -3.142 1.00 94.50 141 LEU A CA 1
ATOM 1103 C C . LEU A 1 141 ? 3.484 10.771 -2.629 1.00 94.50 141 LEU A C 1
ATOM 1105 O O . LEU A 1 141 ? 3.765 10.731 -1.433 1.00 94.50 141 LEU A O 1
ATOM 1109 N N . TYR A 1 142 ? 4.217 11.465 -3.504 1.00 94.69 142 TYR A N 1
ATOM 1110 C CA . TYR A 1 142 ? 5.380 12.268 -3.112 1.00 94.69 142 TYR A CA 1
ATOM 1111 C C . TYR A 1 142 ? 4.999 13.663 -2.609 1.00 94.69 142 TYR A C 1
ATOM 1113 O O . TYR A 1 142 ? 5.818 14.365 -2.014 1.00 94.69 142 TYR A O 1
ATOM 1121 N N . SER A 1 143 ? 3.746 14.082 -2.802 1.00 95.44 143 SER A N 1
ATOM 1122 C CA . SER A 1 143 ? 3.261 15.358 -2.296 1.00 95.44 143 SER A CA 1
ATOM 1123 C C . SER A 1 143 ? 2.772 15.213 -0.860 1.00 95.44 143 SER A C 1
ATOM 1125 O O . SER A 1 143 ? 1.648 14.778 -0.622 1.00 95.44 143 SER A O 1
ATOM 1127 N N . ARG A 1 144 ? 3.583 15.671 0.102 1.00 95.12 144 ARG A N 1
ATOM 1128 C CA . ARG A 1 144 ? 3.243 15.653 1.536 1.00 95.12 144 ARG A CA 1
ATOM 1129 C C . ARG A 1 144 ? 1.826 16.161 1.830 1.00 95.12 144 ARG A C 1
ATOM 1131 O O . ARG A 1 144 ? 1.080 15.488 2.524 1.00 95.12 144 ARG A O 1
ATOM 1138 N N . ASN A 1 145 ? 1.438 17.298 1.248 1.00 96.56 145 ASN A N 1
ATOM 1139 C CA . ASN A 1 145 ? 0.116 17.891 1.472 1.00 96.56 145 ASN A CA 1
ATOM 1140 C C . ASN A 1 145 ? -1.031 16.970 1.022 1.00 96.56 145 ASN A C 1
ATOM 1142 O O . ASN A 1 145 ? -2.055 16.899 1.694 1.00 96.56 145 ASN A O 1
ATOM 1146 N N . GLN A 1 146 ? -0.880 16.280 -0.114 1.00 96.31 146 GLN A N 1
ATOM 1147 C CA . GLN A 1 146 ? -1.918 15.378 -0.628 1.00 96.31 146 GLN A CA 1
ATOM 1148 C C . GLN A 1 146 ? -1.952 14.075 0.175 1.00 96.31 146 GLN A C 1
ATOM 1150 O O . GLN A 1 146 ? -3.026 13.580 0.507 1.00 96.31 146 GLN A O 1
ATOM 1155 N N . THR A 1 147 ? -0.780 13.555 0.545 1.00 96.12 147 THR A N 1
ATOM 1156 C CA . THR A 1 147 ? -0.656 12.359 1.382 1.00 96.12 147 THR A CA 1
ATOM 1157 C C . THR A 1 147 ? -1.258 12.582 2.774 1.00 96.12 147 THR A C 1
ATOM 1159 O O . THR A 1 147 ? -2.004 11.732 3.252 1.00 96.12 147 THR A O 1
ATOM 1162 N N . GLU A 1 148 ? -1.018 13.736 3.406 1.00 96.50 148 GLU A N 1
ATOM 1163 C CA . GLU A 1 148 ? -1.618 14.094 4.701 1.00 96.50 148 GLU A CA 1
ATOM 1164 C C . GLU A 1 148 ? -3.152 14.194 4.617 1.00 96.50 148 GLU A C 1
ATOM 1166 O O . GLU A 1 148 ? -3.848 13.630 5.463 1.00 96.50 148 GLU A O 1
ATOM 1171 N N . GLN A 1 149 ? -3.694 14.827 3.567 1.00 96.94 149 GLN A N 1
ATOM 1172 C CA . GLN A 1 149 ? -5.147 14.904 3.341 1.00 96.94 149 GLN A CA 1
ATOM 1173 C C . GLN A 1 149 ? -5.779 13.520 3.149 1.00 96.94 149 GLN A C 1
ATOM 1175 O O . GLN A 1 149 ? -6.844 13.237 3.707 1.00 96.94 149 GLN A O 1
ATOM 1180 N N . LEU A 1 150 ? -5.112 12.635 2.405 1.00 96.44 150 LEU A N 1
ATOM 1181 C CA . LEU A 1 150 ? -5.552 11.255 2.233 1.00 96.44 150 LEU A CA 1
ATOM 1182 C C . LEU A 1 150 ? -5.561 10.507 3.574 1.00 96.44 150 LEU A C 1
ATOM 1184 O O . LEU A 1 150 ? -6.559 9.867 3.905 1.00 96.44 150 LEU A O 1
ATOM 1188 N N . ILE A 1 151 ? -4.477 10.592 4.353 1.00 96.44 151 ILE A N 1
ATOM 1189 C CA . ILE A 1 151 ? -4.363 9.934 5.665 1.00 96.44 151 ILE A CA 1
ATOM 1190 C C . ILE A 1 151 ? -5.486 10.399 6.594 1.00 96.44 151 ILE A C 1
ATOM 1192 O O . ILE A 1 151 ? -6.134 9.567 7.233 1.00 96.44 151 ILE A O 1
ATOM 1196 N N . GLN A 1 152 ? -5.753 11.705 6.634 1.00 96.62 152 GLN A N 1
ATOM 1197 C CA . GLN A 1 152 ? -6.831 12.267 7.438 1.00 96.62 152 GLN A CA 1
ATOM 1198 C C . GLN A 1 152 ? -8.201 11.745 6.983 1.00 96.62 152 GLN A C 1
ATOM 1200 O O . GLN A 1 152 ? -8.965 11.238 7.800 1.00 96.62 152 GLN A O 1
ATOM 1205 N N . THR A 1 153 ? -8.471 11.748 5.675 1.00 95.75 153 THR A N 1
ATOM 1206 C CA . THR A 1 153 ? -9.738 11.250 5.111 1.00 95.75 153 THR A CA 1
ATOM 1207 C C . THR A 1 153 ? -9.958 9.763 5.416 1.00 95.75 153 THR A C 1
ATOM 1209 O O . THR A 1 153 ? -11.065 9.356 5.774 1.00 95.75 153 THR A O 1
ATOM 1212 N N . ILE A 1 154 ? -8.910 8.937 5.312 1.00 94.75 154 ILE A N 1
ATOM 1213 C CA . ILE A 1 154 ? -8.952 7.504 5.649 1.00 94.75 154 ILE A CA 1
ATOM 1214 C C . ILE A 1 154 ? -9.196 7.310 7.150 1.00 94.75 154 ILE A C 1
ATOM 1216 O O . ILE A 1 154 ? -10.017 6.471 7.528 1.00 94.75 154 ILE A O 1
ATOM 1220 N N . SER A 1 155 ? -8.502 8.075 7.996 1.00 94.06 155 SER A N 1
ATOM 1221 C CA . SER A 1 155 ? -8.655 8.007 9.451 1.00 94.06 155 SER A CA 1
ATOM 1222 C C . SER A 1 155 ? -10.078 8.359 9.878 1.00 94.06 155 SER A C 1
ATOM 1224 O O . SER A 1 155 ? -10.688 7.586 10.612 1.00 94.06 155 SER A O 1
ATOM 1226 N N . GLU A 1 156 ? -10.631 9.454 9.351 1.00 94.38 156 GLU A N 1
ATOM 1227 C CA . GLU A 1 156 ? -11.985 9.926 9.660 1.00 94.38 156 GLU A CA 1
ATOM 1228 C C . GLU A 1 156 ? -13.065 8.984 9.117 1.00 94.38 156 GLU A C 1
ATOM 1230 O O . GLU A 1 156 ? -14.019 8.657 9.815 1.00 94.38 156 GLU A O 1
ATOM 1235 N N . SER A 1 157 ? -12.918 8.499 7.882 1.00 93.06 157 SER A N 1
ATOM 1236 C CA . SER A 1 157 ? -13.952 7.669 7.249 1.00 93.06 157 SER A CA 1
ATOM 1237 C C . SER A 1 157 ? -14.016 6.248 7.807 1.00 93.06 157 SER A C 1
ATOM 1239 O O . SER A 1 157 ? -15.074 5.623 7.749 1.00 93.06 157 SER A O 1
ATOM 1241 N N . PHE A 1 158 ? -12.894 5.698 8.284 1.00 92.88 158 PHE A N 1
ATOM 1242 C CA . PHE A 1 158 ? -12.817 4.311 8.759 1.00 92.88 158 PHE A CA 1
ATOM 1243 C C . PHE A 1 158 ? -12.615 4.177 10.278 1.00 92.88 158 PHE A C 1
ATOM 1245 O O . PHE A 1 158 ? -12.549 3.047 10.778 1.00 92.88 158 PHE A O 1
ATOM 1252 N N . ASP A 1 159 ? -12.555 5.294 11.012 1.00 90.19 159 ASP A N 1
ATOM 1253 C CA . ASP A 1 159 ? -12.121 5.392 12.417 1.00 90.19 159 ASP A CA 1
ATOM 1254 C C . ASP A 1 159 ? -10.783 4.676 12.664 1.00 90.19 159 ASP A C 1
ATOM 1256 O O . ASP A 1 159 ? -10.603 3.952 13.649 1.00 90.19 159 ASP A O 1
ATOM 1260 N N . ALA A 1 160 ? -9.857 4.796 11.712 1.00 88.12 160 ALA A N 1
ATOM 1261 C CA . ALA A 1 160 ? -8.535 4.193 11.810 1.00 88.12 160 ALA A CA 1
ATOM 1262 C C . ALA A 1 160 ? -7.576 5.123 12.560 1.00 88.12 160 ALA A C 1
ATOM 1264 O O . ALA A 1 160 ? -7.679 6.347 12.482 1.00 88.12 160 ALA A O 1
ATOM 1265 N N . ASN A 1 161 ? -6.590 4.551 13.251 1.00 92.94 161 ASN A N 1
ATOM 1266 C CA . ASN A 1 161 ? -5.548 5.347 13.891 1.00 92.94 161 ASN A CA 1
ATOM 1267 C C . ASN A 1 161 ? -4.695 6.043 12.814 1.00 92.94 161 ASN A C 1
ATOM 1269 O O . ASN A 1 161 ? -4.176 5.383 11.909 1.00 92.94 161 ASN A O 1
ATOM 1273 N N . ILE A 1 162 ? -4.521 7.363 12.941 1.00 93.69 162 ILE A N 1
ATOM 1274 C CA . ILE A 1 162 ? -3.717 8.190 12.029 1.00 93.69 162 ILE A CA 1
ATOM 1275 C C . ILE A 1 162 ? -2.312 7.608 11.862 1.00 93.69 162 ILE A C 1
ATOM 1277 O O . ILE A 1 162 ? -1.878 7.401 10.735 1.00 93.69 162 ILE A O 1
ATOM 1281 N N . LYS A 1 163 ? -1.634 7.250 12.962 1.00 94.12 163 LYS A N 1
ATOM 1282 C CA . LYS A 1 163 ? -0.260 6.720 12.909 1.00 94.12 163 LYS A CA 1
ATOM 1283 C C . LYS A 1 163 ? -0.177 5.404 12.140 1.00 94.12 163 LYS A C 1
ATOM 1285 O O . LYS A 1 163 ? 0.723 5.215 11.336 1.00 94.12 163 LYS A O 1
ATOM 1290 N N . GLN A 1 164 ? -1.135 4.500 12.360 1.00 92.38 164 GLN A N 1
ATOM 1291 C CA . GLN A 1 164 ? -1.186 3.224 11.635 1.00 92.38 164 GLN A CA 1
ATOM 1292 C C . GLN A 1 164 ? -1.455 3.441 10.143 1.00 92.38 164 GLN A C 1
ATOM 1294 O O . GLN A 1 164 ? -0.882 2.755 9.298 1.00 92.38 164 GLN A O 1
ATOM 1299 N N . THR A 1 165 ? -2.311 4.410 9.821 1.00 93.38 165 THR A N 1
ATOM 1300 C CA . THR A 1 165 ? -2.625 4.781 8.439 1.00 93.38 165 THR A CA 1
ATOM 1301 C C . THR A 1 165 ? -1.407 5.392 7.751 1.00 93.38 165 THR A C 1
ATOM 1303 O O . THR A 1 165 ? -1.076 4.993 6.641 1.00 93.38 165 THR A O 1
ATOM 1306 N N . GLU A 1 166 ? -0.689 6.289 8.425 1.00 94.75 166 GLU A N 1
ATOM 1307 C CA . GLU A 1 166 ? 0.561 6.882 7.944 1.00 94.75 166 GLU A CA 1
ATOM 1308 C C . GLU A 1 166 ? 1.622 5.812 7.658 1.00 94.75 166 GLU A C 1
ATOM 1310 O O . GLU A 1 166 ? 2.177 5.782 6.559 1.00 94.75 166 GLU A O 1
ATOM 1315 N N . THR A 1 167 ? 1.835 4.871 8.586 1.00 93.75 167 THR A N 1
ATOM 1316 C CA . THR A 1 167 ? 2.722 3.718 8.362 1.00 93.75 167 THR A CA 1
ATOM 1317 C C . THR A 1 167 ? 2.277 2.905 7.147 1.00 93.75 167 THR A C 1
ATOM 1319 O O . THR A 1 167 ? 3.088 2.630 6.271 1.00 93.75 167 THR A O 1
ATOM 1322 N N . THR A 1 168 ? 0.980 2.608 7.032 1.00 93.50 168 THR A N 1
ATOM 1323 C CA . THR A 1 168 ? 0.424 1.834 5.910 1.00 93.50 168 THR A CA 1
ATOM 1324 C C . THR A 1 168 ? 0.661 2.524 4.559 1.00 93.50 168 THR A C 1
ATOM 1326 O O . THR A 1 168 ? 1.006 1.863 3.582 1.00 93.50 168 THR A O 1
ATOM 1329 N N . ILE A 1 169 ? 0.477 3.846 4.479 1.00 94.81 169 ILE A N 1
ATOM 1330 C CA . ILE A 1 169 ? 0.703 4.616 3.245 1.00 94.81 169 ILE A CA 1
ATOM 1331 C C . ILE A 1 169 ? 2.200 4.725 2.918 1.00 94.81 169 ILE A C 1
ATOM 1333 O O . ILE A 1 169 ? 2.577 4.648 1.746 1.00 94.81 169 ILE A O 1
ATOM 1337 N N . SER A 1 170 ? 3.061 4.850 3.930 1.00 94.81 170 SER A N 1
ATOM 1338 C CA . SER A 1 170 ? 4.519 4.830 3.758 1.00 94.81 170 SER A CA 1
ATOM 1339 C C . SER A 1 170 ? 5.005 3.482 3.210 1.00 94.81 170 SER A C 1
ATOM 1341 O O . SER A 1 170 ? 5.706 3.432 2.200 1.00 94.81 170 SER A O 1
ATOM 1343 N N . GLU A 1 171 ? 4.543 2.374 3.792 1.00 94.31 171 GLU A N 1
ATOM 1344 C CA . GLU A 1 171 ? 4.842 1.017 3.320 1.00 94.31 171 GLU A CA 1
ATOM 1345 C C . GLU A 1 171 ? 4.341 0.774 1.892 1.00 94.31 171 GLU A C 1
ATOM 1347 O O . GLU A 1 171 ? 5.086 0.268 1.053 1.00 94.31 171 GLU A O 1
ATOM 1352 N N . LEU A 1 172 ? 3.105 1.191 1.586 1.00 94.56 172 LEU A N 1
ATOM 1353 C CA . LEU A 1 172 ? 2.564 1.145 0.227 1.00 94.56 172 LEU A CA 1
ATOM 1354 C C . LEU A 1 172 ? 3.477 1.889 -0.755 1.00 94.56 172 LEU A C 1
ATOM 1356 O O . LEU A 1 172 ? 3.739 1.389 -1.848 1.00 94.56 172 LEU A O 1
ATOM 1360 N N . THR A 1 173 ? 3.949 3.077 -0.379 1.00 94.50 173 THR A N 1
ATOM 1361 C CA . THR A 1 173 ? 4.819 3.898 -1.230 1.00 94.50 173 THR A CA 1
ATOM 1362 C C . THR A 1 173 ? 6.140 3.180 -1.501 1.00 94.50 173 THR A C 1
ATOM 1364 O O . THR A 1 173 ? 6.512 3.035 -2.665 1.00 94.50 173 THR A O 1
ATOM 1367 N N . ASN A 1 174 ? 6.778 2.621 -0.468 1.00 94.38 174 ASN A N 1
ATOM 1368 C CA . ASN A 1 174 ? 8.006 1.831 -0.608 1.00 94.38 174 ASN A CA 1
ATOM 1369 C C . ASN A 1 174 ? 7.809 0.612 -1.529 1.00 94.38 174 ASN A C 1
ATOM 1371 O O . ASN A 1 174 ? 8.638 0.327 -2.395 1.00 94.38 174 ASN A O 1
ATOM 1375 N N . GLU A 1 175 ? 6.692 -0.106 -1.394 1.00 93.69 175 GLU A N 1
ATOM 1376 C CA . GLU A 1 175 ? 6.388 -1.251 -2.258 1.00 93.69 175 GLU A CA 1
ATOM 1377 C C . GLU A 1 175 ? 6.165 -0.841 -3.722 1.00 93.69 175 GLU A C 1
ATOM 1379 O O . GLU A 1 175 ? 6.599 -1.541 -4.645 1.00 93.69 175 GLU A O 1
ATOM 1384 N N . LEU A 1 176 ? 5.527 0.308 -3.963 1.00 93.44 176 LEU A N 1
ATOM 1385 C CA . LEU A 1 176 ? 5.350 0.856 -5.308 1.00 93.44 176 LEU A CA 1
ATOM 1386 C C . LEU A 1 176 ? 6.675 1.310 -5.924 1.00 93.44 176 LEU A C 1
ATOM 1388 O O . LEU A 1 176 ? 6.895 1.091 -7.116 1.00 93.44 176 LEU A O 1
ATOM 1392 N N . GLU A 1 177 ? 7.578 1.884 -5.134 1.00 92.88 177 GLU A N 1
ATOM 1393 C CA . GLU A 1 177 ? 8.936 2.223 -5.566 1.00 92.88 177 GLU A CA 1
ATOM 1394 C C . GLU A 1 177 ? 9.736 0.978 -5.940 1.00 92.88 177 GLU A C 1
ATOM 1396 O O . GLU A 1 177 ? 10.295 0.905 -7.036 1.00 92.88 177 GLU A O 1
ATOM 1401 N N . ASN A 1 178 ? 9.707 -0.050 -5.092 1.00 92.19 178 ASN A N 1
ATOM 1402 C CA . ASN A 1 178 ? 10.335 -1.338 -5.374 1.00 92.19 178 ASN A CA 1
ATOM 1403 C C . ASN A 1 178 ? 9.781 -1.966 -6.660 1.00 92.19 178 ASN A C 1
ATOM 1405 O O . ASN A 1 178 ? 10.533 -2.487 -7.489 1.00 92.19 178 ASN A O 1
ATOM 1409 N N . TYR A 1 179 ? 8.461 -1.910 -6.859 1.00 92.06 179 TYR A N 1
ATOM 1410 C CA . TYR A 1 179 ? 7.828 -2.357 -8.098 1.00 92.06 179 TYR A CA 1
ATOM 1411 C C . TYR A 1 179 ? 8.288 -1.532 -9.308 1.00 92.06 179 TYR A C 1
ATOM 1413 O O . TYR A 1 179 ? 8.575 -2.096 -10.368 1.00 92.06 179 TYR A O 1
ATOM 1421 N N . ARG A 1 180 ? 8.412 -0.211 -9.150 1.00 90.44 180 ARG A N 1
ATOM 1422 C CA . ARG A 1 180 ? 8.889 0.700 -10.192 1.00 90.44 180 ARG A CA 1
ATOM 1423 C C . ARG A 1 180 ? 10.316 0.371 -10.619 1.00 90.44 180 ARG A C 1
ATOM 1425 O O . ARG A 1 180 ? 10.559 0.259 -11.817 1.00 90.44 180 ARG A O 1
ATOM 1432 N N . ILE A 1 181 ? 11.227 0.162 -9.667 1.00 89.94 181 ILE A N 1
ATOM 1433 C CA . ILE A 1 181 ? 12.626 -0.210 -9.931 1.00 89.94 181 ILE A CA 1
ATOM 1434 C C . ILE A 1 181 ? 12.679 -1.523 -10.719 1.00 89.94 181 ILE A C 1
ATOM 1436 O O . ILE A 1 181 ? 13.246 -1.558 -11.809 1.00 89.94 181 ILE A O 1
ATOM 1440 N N . LYS A 1 182 ? 11.975 -2.563 -10.251 1.00 89.69 182 LYS A N 1
ATOM 1441 C CA . LYS A 1 182 ? 11.896 -3.866 -10.940 1.00 89.69 182 LYS A CA 1
ATOM 1442 C C . LYS A 1 182 ? 11.363 -3.743 -12.368 1.00 89.69 182 LYS A C 1
ATOM 1444 O O . LYS A 1 182 ? 11.822 -4.437 -13.273 1.00 89.69 182 LYS A O 1
ATOM 1449 N N . ARG A 1 183 ? 10.381 -2.865 -12.593 1.00 89.00 183 ARG A N 1
ATOM 1450 C CA . ARG A 1 183 ? 9.839 -2.599 -13.933 1.00 89.00 183 ARG A CA 1
ATOM 1451 C C . ARG A 1 183 ? 10.828 -1.859 -14.826 1.00 89.00 183 ARG A C 1
ATOM 1453 O O . ARG A 1 183 ? 10.903 -2.195 -16.003 1.00 89.00 183 ARG A O 1
ATOM 1460 N N . ILE A 1 184 ? 11.578 -0.895 -14.293 1.00 87.25 184 ILE A N 1
ATOM 1461 C CA . ILE A 1 184 ? 12.643 -0.204 -15.034 1.00 87.25 184 ILE A CA 1
ATOM 1462 C C . ILE A 1 184 ? 13.722 -1.207 -15.448 1.00 87.25 184 ILE A C 1
ATOM 1464 O O . ILE A 1 184 ? 14.085 -1.241 -16.617 1.00 87.25 184 ILE A O 1
ATOM 1468 N N . GLU A 1 185 ? 14.186 -2.053 -14.527 1.00 87.00 185 GLU A N 1
ATOM 1469 C CA . GLU A 1 185 ? 15.184 -3.095 -14.803 1.00 87.00 185 GLU A CA 1
ATOM 1470 C C . GLU A 1 185 ? 14.703 -4.092 -15.861 1.00 87.00 185 GLU A C 1
ATOM 1472 O O . GLU A 1 185 ? 15.444 -4.417 -16.784 1.00 87.00 185 GLU A O 1
ATOM 1477 N N . ALA A 1 186 ? 13.442 -4.528 -15.785 1.00 85.25 186 ALA A N 1
ATOM 1478 C CA . ALA A 1 186 ? 12.853 -5.426 -16.778 1.00 85.25 186 ALA A CA 1
ATOM 1479 C C . ALA A 1 186 ? 12.708 -4.790 -18.173 1.00 85.25 186 ALA A C 1
ATOM 1481 O O . ALA A 1 186 ? 12.660 -5.509 -19.170 1.00 85.25 186 ALA A O 1
ATOM 1482 N N . LEU A 1 187 ? 12.605 -3.459 -18.242 1.00 81.12 187 LEU A N 1
ATOM 1483 C CA . LEU A 1 187 ? 12.526 -2.692 -19.487 1.00 81.12 187 LEU A CA 1
ATOM 1484 C C . LEU A 1 187 ? 13.901 -2.285 -20.027 1.00 81.12 187 LEU A C 1
ATOM 1486 O O . LEU A 1 187 ? 13.974 -1.846 -21.176 1.00 81.12 187 LEU A O 1
ATOM 1490 N N . GLN A 1 188 ? 14.982 -2.419 -19.246 1.00 77.88 188 GLN A N 1
ATOM 1491 C CA . GLN A 1 188 ? 16.320 -2.218 -19.790 1.00 77.88 188 GLN A CA 1
ATOM 1492 C C . GLN A 1 188 ? 16.538 -3.246 -20.904 1.00 77.88 188 GLN A C 1
ATOM 1494 O O . GLN A 1 188 ? 16.285 -4.437 -20.694 1.00 77.88 188 GLN A O 1
ATOM 1499 N N . PRO A 1 189 ? 16.977 -2.817 -22.102 1.00 66.69 189 PRO A N 1
ATOM 1500 C CA . PRO A 1 189 ? 17.252 -3.750 -23.176 1.00 66.69 189 PRO A CA 1
ATOM 1501 C C . PRO A 1 189 ? 18.291 -4.742 -22.659 1.00 66.69 189 PRO A C 1
ATOM 1503 O O . PRO A 1 189 ? 19.409 -4.351 -22.318 1.00 66.69 189 PRO A O 1
ATOM 1506 N N . LYS A 1 190 ? 17.913 -6.028 -22.569 1.00 61.41 190 LYS A N 1
ATOM 1507 C CA . LYS A 1 190 ? 18.884 -7.117 -22.421 1.00 61.41 190 LYS A CA 1
ATOM 1508 C C . LYS A 1 190 ? 19.938 -6.843 -23.476 1.00 61.41 190 LYS A C 1
ATOM 1510 O O . LYS A 1 190 ? 19.573 -6.805 -24.650 1.00 61.41 190 LYS A O 1
ATOM 1515 N N . GLN A 1 191 ? 21.181 -6.584 -23.053 1.00 59.16 191 GLN A N 1
ATOM 1516 C CA . GLN A 1 191 ? 22.302 -6.400 -23.969 1.00 59.16 191 GLN A CA 1
ATOM 1517 C C . GLN A 1 191 ? 22.159 -7.468 -25.040 1.00 59.16 191 GLN A C 1
ATOM 1519 O O . GLN A 1 191 ? 22.154 -8.657 -24.707 1.00 59.16 191 GLN A O 1
ATOM 1524 N N . GLU A 1 192 ? 21.928 -7.039 -26.284 1.00 57.25 192 GLU A N 1
ATOM 1525 C CA . GLU A 1 192 ? 21.940 -7.946 -27.415 1.00 57.25 192 GLU A CA 1
ATOM 1526 C C . GLU A 1 192 ? 23.270 -8.669 -27.294 1.00 57.25 192 GLU A C 1
ATOM 1528 O O . GLU A 1 192 ? 24.341 -8.064 -27.412 1.00 57.25 192 GLU A O 1
ATOM 1533 N N . THR A 1 193 ? 23.206 -9.947 -26.926 1.00 59.94 193 THR A N 1
ATOM 1534 C CA . THR A 1 193 ? 24.362 -10.811 -27.034 1.00 59.94 193 THR A CA 1
ATOM 1535 C C . THR A 1 193 ? 24.659 -10.746 -28.511 1.00 59.94 193 THR A C 1
ATOM 1537 O O . THR A 1 193 ? 23.885 -11.245 -29.327 1.00 59.94 193 THR A O 1
ATOM 1540 N N . LYS A 1 194 ? 25.704 -9.993 -28.878 1.00 62.56 194 LYS A N 1
ATOM 1541 C CA . LYS A 1 194 ? 26.218 -10.014 -30.239 1.00 62.56 194 LYS A CA 1
ATOM 1542 C C . LYS A 1 194 ? 26.323 -11.495 -30.548 1.00 62.56 194 LYS A C 1
ATOM 1544 O O . LYS A 1 194 ? 27.012 -12.201 -29.813 1.00 62.56 194 LYS A O 1
ATOM 1549 N N . ASN A 1 195 ? 25.553 -11.969 -31.526 1.00 63.69 195 ASN A N 1
ATOM 1550 C CA . ASN A 1 195 ? 25.608 -13.352 -31.974 1.00 63.69 195 ASN A CA 1
ATOM 1551 C C . ASN A 1 195 ? 27.001 -13.546 -32.570 1.00 63.69 195 ASN A C 1
ATOM 1553 O O . ASN A 1 195 ? 27.219 -13.420 -33.774 1.00 63.69 195 ASN A O 1
ATOM 1557 N N . GLU A 1 196 ? 27.985 -13.751 -31.705 1.00 72.12 196 GLU A N 1
ATOM 1558 C CA . GLU A 1 196 ? 29.322 -14.088 -32.108 1.00 72.12 196 GLU A CA 1
ATOM 1559 C C . GLU A 1 196 ? 29.223 -15.497 -32.660 1.00 72.12 196 GLU A C 1
ATOM 1561 O O . GLU A 1 196 ? 28.875 -16.439 -31.948 1.00 72.12 196 GLU A O 1
ATOM 1566 N N . LEU A 1 197 ? 29.486 -15.623 -33.962 1.00 68.12 197 LEU A N 1
ATOM 1567 C CA . LEU A 1 197 ? 29.614 -16.921 -34.604 1.00 68.12 197 LEU A CA 1
ATOM 1568 C C . LEU A 1 197 ? 30.523 -17.781 -33.730 1.00 68.12 197 LEU A C 1
ATOM 1570 O O . LEU A 1 197 ? 31.669 -17.392 -33.460 1.00 68.12 197 LEU A O 1
ATOM 1574 N N . THR A 1 198 ? 30.007 -18.932 -33.302 1.00 77.44 198 THR A N 1
ATOM 1575 C CA . THR A 1 198 ? 30.816 -19.924 -32.594 1.00 77.44 198 THR A CA 1
ATOM 1576 C C . THR A 1 198 ? 32.033 -20.276 -33.454 1.00 77.44 198 THR A C 1
ATOM 1578 O O . THR A 1 198 ? 31.968 -20.193 -34.687 1.00 77.44 198 THR A O 1
ATOM 1581 N N . PRO A 1 199 ? 33.168 -20.668 -32.850 1.00 77.38 199 PRO A N 1
ATOM 1582 C CA . PRO A 1 199 ? 34.400 -20.927 -33.598 1.00 77.38 199 PRO A CA 1
ATOM 1583 C C . PRO A 1 199 ? 34.194 -21.939 -34.736 1.00 77.38 199 PRO A C 1
ATOM 1585 O O . PRO A 1 199 ? 34.761 -21.765 -35.813 1.00 77.38 199 PRO A O 1
ATOM 1588 N N . ALA A 1 200 ? 33.309 -22.924 -34.543 1.00 79.50 200 ALA A N 1
ATOM 1589 C CA . ALA A 1 200 ? 32.905 -23.872 -35.578 1.00 79.50 200 ALA A CA 1
ATOM 1590 C C . ALA A 1 200 ? 32.205 -23.190 -36.769 1.00 79.50 200 ALA A C 1
ATOM 1592 O O . ALA A 1 200 ? 32.626 -23.373 -37.907 1.00 79.50 200 ALA A O 1
ATOM 1593 N N . GLN A 1 201 ? 31.199 -22.346 -36.519 1.00 83.56 201 GLN A N 1
ATOM 1594 C CA . GLN A 1 201 ? 30.472 -21.617 -37.567 1.00 83.56 201 GLN A CA 1
ATOM 1595 C C . GLN A 1 201 ? 31.373 -20.636 -38.328 1.00 83.56 201 GLN A C 1
ATOM 1597 O O . GLN A 1 201 ? 31.232 -20.485 -39.541 1.00 83.56 201 GLN A O 1
ATOM 1602 N N . ARG A 1 202 ? 32.341 -20.003 -37.645 1.00 83.25 202 ARG A N 1
ATOM 1603 C CA . ARG A 1 202 ? 33.352 -19.161 -38.308 1.00 83.25 202 ARG A CA 1
ATOM 1604 C C . ARG A 1 202 ? 34.199 -19.970 -39.283 1.00 83.25 202 ARG A C 1
ATOM 1606 O O . ARG A 1 202 ? 34.427 -19.516 -40.398 1.00 83.25 202 ARG A O 1
ATOM 1613 N N . GLN A 1 203 ? 34.648 -21.162 -38.890 1.00 84.00 203 GLN A N 1
ATOM 1614 C CA . GLN A 1 203 ? 35.446 -22.024 -39.766 1.00 84.00 203 GLN A CA 1
ATOM 1615 C C . GLN A 1 203 ? 34.655 -22.472 -40.998 1.00 84.00 203 GLN A C 1
ATOM 1617 O O . GLN A 1 203 ? 35.196 -22.438 -42.101 1.00 84.00 203 GLN A O 1
ATOM 1622 N N . THR A 1 204 ? 33.374 -22.821 -40.841 1.00 86.62 204 THR A N 1
ATOM 1623 C CA . THR A 1 204 ? 32.512 -23.191 -41.975 1.00 86.62 204 THR A CA 1
ATOM 1624 C C . THR A 1 204 ? 32.301 -22.015 -42.930 1.00 86.62 204 THR A C 1
ATOM 1626 O O . THR A 1 204 ? 32.438 -22.178 -44.138 1.00 86.62 204 THR A O 1
ATOM 1629 N N . ALA A 1 205 ? 32.048 -20.814 -42.401 1.00 84.44 205 ALA A N 1
ATOM 1630 C CA . ALA A 1 205 ? 31.889 -19.608 -43.213 1.00 84.44 205 ALA A CA 1
ATOM 1631 C C . ALA A 1 205 ? 33.176 -19.240 -43.978 1.00 84.44 205 ALA A C 1
ATOM 1633 O O . ALA A 1 205 ? 33.117 -18.870 -45.148 1.00 84.44 205 ALA A O 1
ATOM 1634 N N . ILE A 1 206 ? 34.348 -19.395 -43.348 1.00 88.31 206 ILE A N 1
ATOM 1635 C CA . ILE A 1 206 ? 35.650 -19.193 -44.005 1.00 88.31 206 ILE A CA 1
ATOM 1636 C C . ILE A 1 206 ? 35.886 -20.244 -45.098 1.00 88.31 206 ILE A C 1
ATOM 1638 O O . ILE A 1 206 ? 36.466 -19.925 -46.133 1.00 88.31 206 ILE A O 1
ATOM 1642 N N . ALA A 1 207 ? 35.461 -21.491 -44.879 1.00 89.50 207 ALA A N 1
ATOM 1643 C CA . ALA A 1 207 ? 35.589 -22.555 -45.869 1.00 89.50 207 ALA A CA 1
ATOM 1644 C C . ALA A 1 207 ? 34.702 -22.310 -47.102 1.00 89.50 207 ALA A C 1
ATOM 1646 O O . ALA A 1 207 ? 35.168 -22.513 -48.220 1.00 89.50 207 ALA A O 1
ATOM 1647 N N . GLU A 1 208 ? 33.469 -21.827 -46.918 1.00 90.44 208 GLU A N 1
ATOM 1648 C CA . GLU A 1 208 ? 32.588 -21.426 -48.028 1.00 90.44 208 GLU A CA 1
ATOM 1649 C C . GLU A 1 208 ? 33.138 -20.219 -48.798 1.00 90.44 208 GLU A C 1
ATOM 1651 O O . GLU A 1 208 ? 33.166 -20.242 -50.023 1.00 90.44 208 GLU A O 1
ATOM 1656 N N . LEU A 1 209 ? 33.674 -19.208 -48.105 1.00 88.25 209 LEU A N 1
ATOM 1657 C CA . LEU A 1 209 ? 34.301 -18.040 -48.745 1.00 88.25 209 LEU A CA 1
ATOM 1658 C C . LEU A 1 209 ? 35.535 -18.378 -49.599 1.00 88.25 209 LEU A C 1
ATOM 1660 O O . LEU A 1 209 ? 35.951 -17.559 -50.412 1.00 88.25 209 LEU A O 1
ATOM 1664 N N . LYS A 1 210 ? 36.152 -19.548 -49.396 1.00 88.50 210 LYS A N 1
ATOM 1665 C CA . LYS A 1 210 ? 37.328 -20.004 -50.152 1.00 88.50 210 LYS A CA 1
ATOM 1666 C C . LYS A 1 210 ? 36.987 -20.858 -51.376 1.00 88.50 210 LYS A C 1
ATOM 1668 O O . LYS A 1 210 ? 37.913 -21.271 -52.075 1.00 88.50 210 LYS A O 1
ATOM 1673 N N . LYS A 1 211 ? 35.712 -21.155 -51.633 1.00 83.06 211 LYS A N 1
ATOM 1674 C CA . LYS A 1 211 ? 35.314 -21.822 -52.880 1.00 83.06 211 LYS A CA 1
ATOM 1675 C C . LYS A 1 211 ? 35.353 -20.803 -54.040 1.00 83.06 211 LYS A C 1
ATOM 1677 O O . LYS A 1 211 ? 34.927 -19.671 -53.823 1.00 83.06 211 LYS A O 1
ATOM 1682 N N . PRO A 1 212 ? 35.914 -21.169 -55.209 1.00 67.81 212 PRO A N 1
ATOM 1683 C CA . PRO A 1 212 ? 36.089 -20.272 -56.355 1.00 67.81 212 PRO A CA 1
ATOM 1684 C C . PRO A 1 212 ? 34.782 -19.948 -57.086 1.00 67.81 212 PRO A C 1
ATOM 1686 O O . PRO A 1 212 ? 33.853 -20.789 -57.046 1.00 67.81 212 PRO A O 1
#